Protein AF-A0AAV3Q8J4-F1 (afdb_monomer_lite)

InterPro domains:
  IPR037595 Reversibly glycosylated polypeptide family [PF03214] (9-111)
  IPR037595 Reversibly glycosylated polypeptide family [PF03214] (112-181)
  IPR037595 Reversibly glycosylated polypeptide family [PTHR31682] (9-111)

Secondary structure (DSSP, 8-state):
--B---PPTTPPPPTTS-GGGTT----SEEEE--SSS----HHHHHH-TT---SS------PBPTT------TTEEEE-HHHHGGG--PPPPSTT-SSGGGHHHHHHHHHHHTTTHHHHHHHHHHHHHHHH----TT--SHHHHHHHHHHHIIIIITTT-HHHHHHHHHHHHHHHHHHHHSPPPP--

Radius of gyration: 24.95 Å; chains: 1; bounding box: 54×48×71 Å

Organism: Lithospermum erythrorhizon (NCBI:txid34254)

pLDDT: mean 79.44, std 14.45, range [34.22, 96.56]

Structure (mmCIF, N/CA/C/O backbone):
data_AF-A0AAV3Q8J4-F1
#
_entry.id   AF-A0AAV3Q8J4-F1
#
loop_
_atom_site.group_PDB
_atom_site.id
_atom_site.type_symbol
_atom_site.label_atom_id
_atom_site.label_alt_id
_atom_site.label_comp_id
_atom_site.label_asym_id
_atom_site.label_entity_id
_atom_site.label_seq_id
_atom_site.pdbx_PDB_ins_code
_atom_site.Cartn_x
_atom_site.Cartn_y
_atom_site.Cartn_z
_atom_site.occupancy
_atom_site.B_iso_or_equiv
_atom_site.auth_seq_id
_atom_site.auth_comp_id
_atom_site.auth_asym_id
_atom_site.auth_atom_id
_atom_site.pdbx_PDB_model_num
ATOM 1 N N . MET A 1 1 ? -2.045 -6.172 -1.736 1.00 35.78 1 MET A N 1
ATOM 2 C CA . MET A 1 1 ? -1.846 -6.659 -3.111 1.00 35.78 1 MET A CA 1
ATOM 3 C C . MET A 1 1 ? -0.489 -7.303 -3.124 1.00 35.78 1 MET A C 1
ATOM 5 O O . MET A 1 1 ? 0.465 -6.643 -2.728 1.00 35.78 1 MET A O 1
ATOM 9 N N . ASN A 1 2 ? -0.441 -8.595 -3.407 1.00 34.22 2 ASN A N 1
ATOM 10 C CA . ASN A 1 2 ? 0.826 -9.294 -3.511 1.00 34.22 2 ASN A CA 1
ATOM 11 C C . ASN A 1 2 ? 1.267 -9.135 -4.958 1.00 34.22 2 ASN A C 1
ATOM 13 O O . ASN A 1 2 ? 0.489 -9.400 -5.870 1.00 34.22 2 ASN A O 1
ATOM 17 N N . LEU A 1 3 ? 2.457 -8.585 -5.148 1.00 39.16 3 LEU A N 1
ATOM 18 C CA . LEU A 1 3 ? 3.017 -8.395 -6.469 1.00 39.16 3 LEU A CA 1
ATOM 19 C C . LEU A 1 3 ? 3.691 -9.701 -6.868 1.00 39.16 3 LEU A C 1
ATOM 21 O O . LEU A 1 3 ? 4.728 -10.016 -6.295 1.00 39.16 3 LEU A O 1
ATOM 25 N N . CYS A 1 4 ? 3.101 -10.487 -7.760 1.00 40.22 4 CYS A N 1
ATOM 26 C CA . CYS A 1 4 ? 3.690 -11.744 -8.208 1.00 40.22 4 CYS A CA 1
ATOM 27 C C . CYS A 1 4 ? 4.070 -11.590 -9.678 1.00 40.22 4 CYS A C 1
ATOM 29 O O . CYS A 1 4 ? 3.205 -11.385 -10.507 1.00 40.22 4 CYS A O 1
ATOM 31 N N . MET A 1 5 ? 5.347 -11.664 -10.041 1.00 41.19 5 MET A N 1
ATOM 32 C CA . MET A 1 5 ? 5.636 -12.054 -11.423 1.00 41.19 5 MET A CA 1
ATOM 33 C C . MET A 1 5 ? 5.223 -13.521 -11.556 1.00 41.19 5 MET A C 1
ATOM 35 O O . MET A 1 5 ? 5.500 -14.306 -10.651 1.00 41.19 5 MET A O 1
ATOM 39 N N . LEU A 1 6 ? 4.501 -13.845 -12.627 1.00 38.72 6 LEU A N 1
ATOM 40 C CA . LEU A 1 6 ? 3.917 -15.159 -12.907 1.00 38.72 6 LEU A CA 1
ATOM 41 C C . LEU A 1 6 ? 4.875 -16.304 -12.536 1.00 38.72 6 LEU A C 1
ATOM 43 O O . LEU A 1 6 ? 5.966 -16.414 -13.095 1.00 38.72 6 LEU A O 1
ATOM 47 N N . LEU A 1 7 ? 4.453 -17.160 -11.602 1.00 44.12 7 LEU A N 1
ATOM 48 C CA . LEU A 1 7 ? 5.071 -18.469 -11.423 1.00 44.12 7 LEU A CA 1
ATOM 49 C C . LEU A 1 7 ? 4.728 -19.311 -12.653 1.00 44.12 7 LEU A C 1
ATOM 51 O O . LEU A 1 7 ? 3.572 -19.379 -13.067 1.00 44.12 7 LEU A O 1
ATOM 55 N N . ILE A 1 8 ? 5.749 -19.913 -13.251 1.00 47.25 8 ILE A N 1
ATOM 56 C CA . ILE A 1 8 ? 5.601 -20.857 -14.357 1.00 47.25 8 ILE A CA 1
ATOM 57 C C . ILE A 1 8 ? 4.882 -22.102 -13.813 1.00 47.25 8 ILE A C 1
ATOM 59 O O . ILE A 1 8 ? 5.182 -22.537 -12.696 1.00 47.25 8 ILE A O 1
ATOM 63 N N . ASP A 1 9 ? 3.955 -22.677 -14.585 1.00 43.59 9 ASP A N 1
ATOM 64 C CA . ASP A 1 9 ? 3.319 -23.954 -14.240 1.00 43.59 9 ASP A CA 1
ATOM 65 C C . ASP A 1 9 ? 4.394 -25.005 -13.908 1.00 43.59 9 ASP A C 1
ATOM 67 O O . ASP A 1 9 ? 5.262 -25.307 -14.729 1.00 43.59 9 ASP A O 1
ATOM 71 N N . GLY A 1 10 ? 4.345 -25.544 -12.683 1.00 53.53 10 GLY A N 1
ATOM 72 C CA . GLY A 1 10 ? 5.287 -26.555 -12.187 1.00 53.53 10 GLY A CA 1
ATOM 73 C C . GLY A 1 10 ? 6.435 -26.051 -11.297 1.00 53.53 10 GLY A C 1
ATOM 74 O O . GLY A 1 10 ? 7.309 -26.847 -10.962 1.00 53.53 10 GLY A O 1
ATOM 75 N N . ALA A 1 11 ? 6.464 -24.777 -10.891 1.00 56.97 11 ALA A N 1
ATOM 76 C CA . ALA A 1 11 ? 7.472 -24.273 -9.951 1.00 56.97 11 ALA A CA 1
ATOM 77 C C . ALA A 1 11 ? 7.228 -24.742 -8.495 1.00 56.97 11 ALA A C 1
ATOM 79 O O . ALA A 1 11 ? 6.154 -24.531 -7.930 1.00 56.97 11 ALA A O 1
ATOM 80 N N . ASP A 1 12 ? 8.250 -25.332 -7.863 1.00 55.09 12 ASP A N 1
ATOM 81 C CA . ASP A 1 12 ? 8.215 -25.749 -6.454 1.00 55.09 12 ASP A CA 1
ATOM 82 C C . ASP A 1 12 ? 8.343 -24.561 -5.481 1.00 55.09 12 ASP A C 1
ATOM 84 O O . ASP A 1 12 ? 9.132 -23.633 -5.675 1.00 55.09 12 ASP A O 1
ATOM 88 N N . TYR A 1 13 ? 7.608 -24.607 -4.365 1.00 59.53 13 TYR A N 1
ATOM 89 C CA . TYR A 1 13 ? 7.646 -23.563 -3.335 1.00 59.53 13 TYR A CA 1
ATOM 90 C C . TYR A 1 13 ? 8.788 -23.765 -2.336 1.00 59.53 13 TYR A C 1
ATOM 92 O O . TYR A 1 13 ? 8.861 -24.786 -1.647 1.00 59.53 13 TYR A O 1
ATOM 100 N N . VAL A 1 14 ? 9.623 -22.738 -2.156 1.00 41.75 14 VAL A N 1
ATOM 101 C CA . VAL A 1 14 ? 10.650 -22.727 -1.103 1.00 41.75 14 VAL A CA 1
ATOM 102 C C . VAL A 1 14 ? 10.030 -22.742 0.302 1.00 41.75 14 VAL A C 1
ATOM 104 O O . VAL A 1 14 ? 8.943 -22.204 0.552 1.00 41.75 14 VAL A O 1
ATOM 107 N N . ARG A 1 15 ? 10.737 -23.348 1.266 1.00 35.81 15 ARG A N 1
ATOM 108 C CA . ARG A 1 15 ? 10.333 -23.354 2.682 1.00 35.81 15 ARG A CA 1
ATOM 109 C C . ARG A 1 15 ? 10.200 -21.907 3.183 1.00 35.81 15 ARG A C 1
ATOM 111 O O . ARG A 1 15 ? 11.153 -21.144 3.110 1.00 35.81 15 ARG A O 1
ATOM 118 N N . GLY A 1 16 ? 9.022 -21.552 3.704 1.00 43.06 16 GLY A N 1
ATOM 119 C CA . GLY A 1 16 ? 8.694 -20.195 4.166 1.00 43.06 16 GLY A CA 1
ATOM 120 C C . GLY A 1 16 ? 7.753 -19.411 3.244 1.00 43.06 16 GLY A C 1
ATOM 121 O O . GLY A 1 16 ? 7.192 -18.411 3.684 1.00 43.06 16 GLY A O 1
ATOM 122 N N . TYR A 1 17 ? 7.499 -19.878 2.012 1.00 54.72 17 TYR A N 1
ATOM 123 C CA . TYR A 1 17 ? 6.489 -19.257 1.151 1.00 54.72 17 TYR A CA 1
ATOM 124 C C . TYR A 1 17 ? 5.073 -19.512 1.708 1.00 54.72 17 TYR A C 1
ATOM 126 O O . TYR A 1 17 ? 4.719 -20.689 1.906 1.00 54.72 17 TYR A O 1
ATOM 134 N N . PRO A 1 18 ? 4.262 -18.463 1.969 1.00 61.38 18 PRO A N 1
ATOM 135 C CA . PRO A 1 18 ? 2.957 -18.613 2.607 1.00 61.38 18 PRO A CA 1
ATOM 136 C C . PRO A 1 18 ? 2.037 -19.557 1.827 1.00 61.38 18 PRO A C 1
ATOM 138 O O . PRO A 1 18 ? 1.835 -19.378 0.629 1.00 61.38 18 PRO A O 1
ATOM 141 N N . PHE A 1 19 ? 1.462 -20.554 2.509 1.00 67.69 19 PHE A N 1
ATOM 142 C CA . PHE A 1 19 ? 0.602 -21.569 1.881 1.00 67.69 19 PHE A CA 1
ATOM 143 C C . PHE A 1 19 ? -0.599 -20.967 1.148 1.00 67.69 19 PHE A C 1
ATOM 145 O O . PHE A 1 19 ? -0.933 -21.422 0.062 1.00 67.69 19 PHE A O 1
ATOM 152 N N . SER A 1 20 ? -1.189 -19.904 1.695 1.00 65.75 20 SER A N 1
ATOM 153 C CA . SER A 1 20 ? -2.341 -19.213 1.107 1.00 65.75 20 SER A CA 1
ATOM 154 C C . SER A 1 20 ? -2.052 -18.493 -0.212 1.00 65.75 20 SER A C 1
ATOM 156 O O . SER A 1 20 ? -2.984 -18.013 -0.844 1.00 65.75 20 SER A O 1
ATOM 158 N N . LEU A 1 21 ? -0.784 -18.375 -0.621 1.00 64.12 21 LEU A N 1
ATOM 159 C CA . LEU A 1 21 ? -0.383 -17.680 -1.849 1.00 64.12 21 LEU A CA 1
ATOM 160 C C . LEU A 1 21 ? 0.084 -18.651 -2.948 1.00 64.12 21 LEU A C 1
ATOM 162 O O . LEU A 1 21 ? 0.524 -18.211 -4.005 1.00 64.12 21 LEU A O 1
ATOM 166 N N . ARG A 1 22 ? 0.013 -19.966 -2.696 1.00 70.06 22 ARG A N 1
ATOM 167 C CA . ARG A 1 22 ? 0.545 -21.029 -3.571 1.00 70.06 22 ARG A CA 1
ATOM 168 C C . ARG A 1 22 ? -0.371 -21.440 -4.723 1.00 70.06 22 ARG A C 1
ATOM 170 O O . ARG A 1 22 ? 0.012 -22.257 -5.550 1.00 70.06 22 ARG A O 1
ATOM 177 N N . GLU A 1 23 ? -1.573 -20.894 -4.789 1.00 64.75 23 GLU A N 1
ATOM 178 C CA . GLU A 1 23 ? -2.478 -21.092 -5.929 1.00 64.75 23 GLU A CA 1
ATOM 179 C C . GLU A 1 23 ? -2.329 -19.964 -6.965 1.00 64.75 23 GLU A C 1
ATOM 181 O O . GLU A 1 23 ? -3.125 -19.838 -7.890 1.00 64.75 23 GLU A O 1
ATOM 186 N N . GLY A 1 24 ? -1.291 -19.133 -6.811 1.00 60.62 24 GLY A N 1
ATOM 187 C CA . GLY A 1 24 ? -1.160 -17.871 -7.521 1.00 60.62 24 GLY A CA 1
ATOM 188 C C . GLY A 1 24 ? -1.961 -16.767 -6.834 1.00 60.62 24 GLY A C 1
ATOM 189 O O . GLY A 1 24 ? -2.935 -16.995 -6.118 1.00 60.62 24 GLY A O 1
ATOM 190 N N . VAL A 1 25 ? -1.517 -15.528 -7.016 1.00 65.88 25 VAL A N 1
ATOM 191 C CA . VAL A 1 25 ? -2.211 -14.338 -6.513 1.00 65.88 25 VAL A CA 1
ATOM 192 C C . VAL A 1 25 ? -2.509 -13.410 -7.681 1.00 65.88 25 VAL A C 1
ATOM 194 O O . VAL A 1 25 ? -1.684 -13.317 -8.595 1.00 65.88 25 VAL A O 1
ATOM 197 N N . PRO A 1 26 ? -3.640 -12.680 -7.652 1.00 69.44 26 PRO A N 1
ATOM 198 C CA . PRO A 1 26 ? -3.895 -11.627 -8.621 1.00 69.44 26 PRO A CA 1
ATOM 199 C C . PRO A 1 26 ? -2.709 -10.665 -8.673 1.00 69.44 26 PRO A C 1
ATOM 201 O O . PRO A 1 26 ? -2.359 -10.014 -7.682 1.00 69.44 26 PRO A O 1
ATOM 204 N N . THR A 1 27 ? -2.069 -10.633 -9.836 1.00 74.69 27 THR A N 1
ATOM 205 C CA . THR A 1 27 ? -0.871 -9.845 -10.088 1.00 74.69 27 THR A CA 1
ATOM 206 C C . THR A 1 27 ? -1.287 -8.501 -10.616 1.00 74.69 27 THR A C 1
ATOM 208 O O . THR A 1 27 ? -1.869 -8.401 -11.687 1.00 74.69 27 THR A O 1
ATOM 211 N N . ALA A 1 28 ? -0.963 -7.461 -9.870 1.00 81.56 28 ALA A N 1
ATOM 212 C CA . ALA A 1 28 ? -1.400 -6.131 -10.245 1.00 81.56 28 ALA A CA 1
ATOM 213 C C . ALA A 1 28 ? -0.324 -5.279 -10.904 1.00 81.56 28 ALA A C 1
ATOM 215 O O . ALA A 1 28 ? -0.661 -4.387 -11.669 1.00 81.56 28 ALA A O 1
ATOM 216 N N . VAL A 1 29 ? 0.953 -5.556 -10.651 1.00 81.94 29 VAL A N 1
ATOM 217 C CA . VAL A 1 29 ? 2.029 -5.091 -11.525 1.00 81.94 29 VAL A CA 1
ATOM 218 C C . VAL A 1 29 ? 3.101 -6.170 -11.626 1.00 81.94 29 VAL A C 1
ATOM 220 O O . VAL A 1 29 ? 3.355 -6.905 -10.682 1.00 81.94 29 VAL A O 1
ATOM 223 N N . SER A 1 30 ? 3.684 -6.306 -12.801 1.00 83.75 30 SER A N 1
ATOM 224 C CA . SER A 1 30 ? 4.800 -7.177 -13.125 1.00 83.75 30 SER A CA 1
ATOM 225 C C . SER A 1 30 ? 5.811 -6.295 -13.834 1.00 83.75 30 SER A C 1
ATOM 227 O O . SER A 1 30 ? 5.470 -5.715 -14.863 1.00 83.75 30 SER A O 1
ATOM 229 N N . HIS A 1 31 ? 7.014 -6.148 -13.280 1.00 82.75 31 HIS A N 1
ATOM 230 C CA . HIS A 1 31 ? 8.060 -5.339 -13.898 1.00 82.75 31 HIS A CA 1
ATOM 231 C C . HIS A 1 31 ? 9.389 -6.093 -13.944 1.00 82.75 31 HIS A C 1
ATOM 233 O O . HIS A 1 31 ? 9.818 -6.655 -12.943 1.00 82.75 31 HIS A O 1
ATOM 239 N N . GLY A 1 32 ? 10.051 -6.104 -15.093 1.00 75.81 32 GLY A N 1
ATOM 240 C CA . GLY A 1 32 ? 11.362 -6.721 -15.265 1.00 75.81 32 GLY A CA 1
ATOM 241 C C . GLY A 1 32 ? 12.489 -5.699 -15.345 1.00 75.81 32 GLY A C 1
ATOM 242 O O . GLY A 1 32 ? 12.264 -4.511 -15.570 1.00 75.81 32 GLY A O 1
ATOM 243 N N . LEU A 1 33 ? 13.716 -6.192 -15.197 1.00 75.00 33 LEU A N 1
ATOM 244 C CA . LEU A 1 33 ? 14.918 -5.447 -15.554 1.00 75.00 33 LEU A CA 1
ATOM 245 C C . LEU A 1 33 ? 15.168 -5.541 -17.063 1.00 75.00 33 LEU A C 1
ATOM 247 O O . LEU A 1 33 ? 14.605 -6.382 -17.771 1.00 75.00 33 LEU A O 1
ATOM 251 N N . TRP A 1 34 ? 16.066 -4.696 -17.546 1.00 74.38 34 TRP A N 1
ATOM 252 C CA . TRP A 1 34 ? 16.613 -4.801 -18.888 1.00 74.38 34 TRP A CA 1
ATOM 253 C C . TRP A 1 34 ? 17.295 -6.148 -19.131 1.00 74.38 34 TRP A C 1
ATOM 255 O O . TRP A 1 34 ? 18.078 -6.626 -18.311 1.00 74.38 34 TRP A O 1
ATOM 265 N N . LEU A 1 35 ? 17.073 -6.709 -20.322 1.00 71.62 35 LEU A N 1
ATOM 266 C CA . LEU A 1 35 ? 17.707 -7.959 -20.729 1.00 71.62 35 LEU A CA 1
ATOM 267 C C . LEU A 1 35 ? 19.240 -7.782 -20.796 1.00 71.62 35 LEU A C 1
ATOM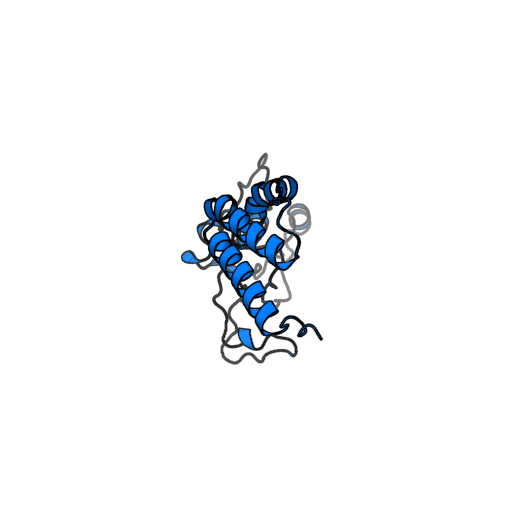 269 O O . LEU A 1 35 ? 19.979 -8.490 -20.128 1.00 71.62 35 LEU A O 1
ATOM 273 N N . ASN A 1 36 ? 19.738 -6.788 -21.537 1.00 78.56 36 ASN A N 1
ATOM 274 C CA . ASN A 1 36 ? 21.163 -6.704 -21.906 1.00 78.56 36 ASN A CA 1
ATOM 275 C C . ASN A 1 36 ? 21.882 -5.433 -21.410 1.00 78.56 36 ASN A C 1
ATOM 277 O O . ASN A 1 36 ? 23.097 -5.308 -21.543 1.00 78.56 36 ASN A O 1
ATOM 281 N N . ILE A 1 37 ? 21.146 -4.469 -20.861 1.00 80.00 37 ILE A N 1
ATOM 282 C CA . ILE A 1 37 ? 21.688 -3.181 -20.417 1.00 80.00 37 ILE A CA 1
ATOM 283 C C . ILE A 1 37 ? 21.635 -3.153 -18.888 1.00 80.00 37 ILE A C 1
ATOM 285 O O . ILE A 1 37 ? 20.588 -3.464 -18.331 1.00 80.00 37 ILE A O 1
ATOM 289 N N . PRO A 1 38 ? 22.729 -2.846 -18.181 1.00 79.81 38 PRO A N 1
ATOM 290 C CA . PRO A 1 38 ? 22.653 -2.655 -16.740 1.00 79.81 38 PRO A CA 1
ATOM 291 C C . PRO A 1 38 ? 21.815 -1.412 -16.411 1.00 79.81 38 PRO A C 1
ATOM 293 O O . PRO A 1 38 ? 21.962 -0.370 -17.047 1.00 79.81 38 PRO A O 1
ATOM 296 N N . ASP A 1 39 ? 20.936 -1.526 -15.417 1.00 78.00 39 ASP A N 1
ATOM 297 C CA . ASP A 1 39 ? 20.065 -0.430 -14.979 1.00 78.00 39 ASP A CA 1
ATOM 298 C C . ASP A 1 39 ? 20.826 0.498 -14.019 1.00 78.00 39 ASP A C 1
ATOM 300 O O . ASP A 1 39 ? 20.712 0.414 -12.796 1.00 78.00 39 ASP A O 1
ATOM 304 N N . TYR A 1 40 ? 21.734 1.290 -14.587 1.00 82.56 40 TYR A N 1
ATOM 305 C CA . TYR A 1 40 ? 22.617 2.192 -13.854 1.00 82.56 40 TYR A CA 1
ATOM 306 C C . TYR A 1 40 ? 22.033 3.596 -13.711 1.00 82.56 40 TYR A C 1
ATOM 308 O O . TYR A 1 40 ? 21.314 4.088 -14.581 1.00 82.56 40 TYR A O 1
ATOM 316 N N . ASP A 1 41 ? 22.438 4.292 -12.644 1.00 79.06 41 ASP A N 1
ATOM 317 C CA . ASP A 1 41 ? 22.256 5.737 -12.566 1.00 79.06 41 ASP A CA 1
ATOM 318 C C . ASP A 1 41 ? 22.961 6.432 -13.745 1.00 79.06 41 ASP A C 1
ATOM 320 O O . ASP A 1 41 ? 23.941 5.929 -14.307 1.00 79.06 41 ASP A O 1
ATOM 324 N N . ALA A 1 42 ? 22.455 7.603 -14.139 1.00 78.44 42 ALA A N 1
ATOM 325 C CA . ALA A 1 42 ? 22.947 8.305 -15.321 1.00 78.44 42 ALA A CA 1
ATOM 326 C C . ALA A 1 42 ? 24.474 8.568 -15.296 1.00 78.44 42 ALA A C 1
ATOM 328 O O . ALA A 1 42 ? 25.117 8.303 -16.316 1.00 78.44 42 ALA A O 1
ATOM 329 N N . PRO A 1 43 ? 25.091 9.025 -14.184 1.00 84.31 43 PRO A N 1
ATOM 330 C CA . PRO A 1 43 ? 26.550 9.117 -14.072 1.00 84.31 43 PRO A CA 1
ATOM 331 C C . PRO A 1 43 ? 27.285 7.794 -14.322 1.00 84.31 43 PRO A C 1
ATOM 333 O O . PRO A 1 43 ? 28.242 7.762 -15.099 1.00 84.31 43 PRO A O 1
ATOM 336 N N . THR A 1 44 ? 26.836 6.696 -13.716 1.00 84.31 44 THR A N 1
ATOM 337 C CA . THR A 1 44 ? 27.458 5.379 -13.908 1.00 84.31 44 THR A CA 1
ATOM 338 C C . THR A 1 44 ? 27.313 4.895 -15.355 1.00 84.31 44 THR A C 1
ATOM 340 O O . THR A 1 44 ? 28.279 4.405 -15.947 1.00 84.31 44 THR A O 1
ATOM 343 N N . GLN A 1 45 ? 26.150 5.107 -15.975 1.00 84.44 45 GLN A N 1
ATOM 344 C CA . GLN A 1 45 ? 25.929 4.773 -17.383 1.00 84.44 45 GLN A CA 1
ATOM 345 C C . GLN A 1 45 ? 26.824 5.597 -18.328 1.00 84.44 45 GLN A C 1
ATOM 347 O O . GLN A 1 45 ? 27.287 5.077 -19.345 1.00 84.44 45 GLN A O 1
ATOM 352 N N . LEU A 1 46 ? 27.111 6.861 -17.987 1.00 87.44 46 LEU A N 1
ATOM 353 C CA . LEU A 1 46 ? 28.009 7.733 -18.755 1.00 87.44 46 LEU A CA 1
ATOM 354 C C . LEU A 1 46 ? 29.460 7.248 -18.738 1.00 87.44 46 LEU A C 1
ATOM 356 O O . LEU A 1 46 ? 30.137 7.328 -19.762 1.00 87.44 46 LEU A O 1
ATOM 360 N N . VAL A 1 47 ? 29.945 6.737 -17.603 1.00 94.88 47 VAL A N 1
ATOM 361 C CA . VAL A 1 47 ? 31.328 6.238 -17.496 1.00 94.88 47 VAL A CA 1
ATOM 362 C C . VAL A 1 47 ? 31.482 4.797 -17.989 1.00 94.88 47 VAL A C 1
ATOM 364 O O . VAL A 1 47 ? 32.604 4.361 -18.245 1.00 94.88 47 VAL A O 1
ATOM 367 N N . LYS A 1 48 ? 30.375 4.063 -18.182 1.00 92.94 48 LYS A N 1
ATOM 368 C CA . LYS A 1 48 ? 30.371 2.667 -18.654 1.00 92.94 48 LYS A CA 1
ATOM 369 C C . LYS A 1 48 ? 29.402 2.388 -19.821 1.00 92.94 48 LYS A C 1
ATOM 371 O O . LYS A 1 48 ? 28.621 1.437 -19.772 1.00 92.94 48 LYS A O 1
ATOM 376 N N . PRO A 1 49 ? 29.471 3.138 -20.933 1.00 89.31 49 PRO A N 1
ATOM 377 C CA . PRO A 1 49 ? 28.450 3.090 -21.988 1.00 89.31 49 PRO A CA 1
ATOM 378 C C . PRO A 1 49 ? 28.386 1.750 -22.746 1.00 89.31 49 PRO A C 1
ATOM 380 O O . PRO A 1 49 ? 27.357 1.387 -23.329 1.00 89.31 49 PRO A O 1
ATOM 383 N N . LEU A 1 50 ? 29.492 1.002 -22.751 1.00 92.88 50 LEU A N 1
ATOM 384 C CA . LEU A 1 50 ? 29.627 -0.274 -23.455 1.00 92.88 50 LEU A CA 1
ATOM 385 C C . LEU A 1 50 ? 29.410 -1.494 -22.551 1.00 92.88 50 LEU A C 1
ATOM 387 O O . LEU A 1 50 ? 29.401 -2.611 -23.062 1.00 92.88 50 LEU A O 1
ATOM 391 N N . GLU A 1 51 ? 29.228 -1.311 -21.238 1.00 90.75 51 GLU A N 1
ATOM 392 C CA . GLU A 1 51 ? 28.991 -2.437 -20.331 1.00 90.75 51 GLU A CA 1
ATOM 393 C C . GLU A 1 51 ? 27.629 -3.080 -20.629 1.00 90.75 51 GLU A C 1
ATOM 395 O O . GLU A 1 51 ? 26.645 -2.403 -20.950 1.00 90.75 51 GLU A O 1
ATOM 400 N N . ARG A 1 52 ? 27.593 -4.411 -20.598 1.00 88.06 52 ARG A N 1
ATOM 401 C CA . ARG A 1 52 ? 26.414 -5.232 -20.882 1.00 88.06 52 ARG A CA 1
ATOM 402 C C . ARG A 1 52 ? 26.308 -6.332 -19.842 1.00 88.06 52 ARG A C 1
ATOM 404 O O . ARG A 1 52 ? 27.326 -6.816 -19.346 1.00 88.06 52 ARG A O 1
ATOM 411 N N . ASN A 1 53 ? 25.081 -6.746 -19.545 1.00 81.81 53 ASN A N 1
ATOM 412 C CA . ASN A 1 53 ? 24.846 -7.844 -18.615 1.00 81.81 53 ASN A CA 1
ATOM 413 C C . ASN A 1 53 ? 25.361 -9.151 -19.235 1.00 81.81 53 ASN A C 1
ATOM 415 O O . ASN A 1 53 ? 24.848 -9.619 -20.246 1.00 81.81 53 ASN A O 1
ATOM 419 N N . THR A 1 54 ? 26.378 -9.755 -18.623 1.00 80.81 54 THR A N 1
ATOM 420 C CA . THR A 1 54 ? 26.934 -11.053 -19.054 1.00 80.81 54 THR A CA 1
ATOM 421 C C . THR A 1 54 ? 26.268 -12.239 -18.363 1.00 80.81 54 THR A C 1
ATOM 423 O O . THR A 1 54 ? 26.452 -13.386 -18.771 1.00 80.81 54 THR A O 1
ATOM 426 N N . ARG A 1 55 ? 25.475 -11.970 -17.321 1.00 75.69 55 ARG A N 1
ATOM 427 C CA . ARG A 1 55 ? 24.722 -12.960 -16.559 1.00 75.69 55 ARG A CA 1
ATOM 428 C C . ARG A 1 55 ? 23.279 -12.501 -16.425 1.00 75.69 55 ARG A C 1
ATOM 430 O O . ARG A 1 55 ? 23.010 -11.478 -15.803 1.00 75.69 55 ARG A O 1
ATOM 437 N N . TYR A 1 56 ? 22.366 -13.292 -16.971 1.00 70.69 56 TYR A N 1
ATOM 438 C CA . TYR A 1 56 ? 20.938 -13.105 -16.761 1.00 70.69 56 TYR A CA 1
ATOM 439 C C . TYR A 1 56 ? 20.549 -13.696 -15.409 1.00 70.69 56 TYR A C 1
ATOM 441 O O . TYR A 1 56 ? 21.008 -14.778 -15.030 1.00 70.69 56 TYR A O 1
ATOM 449 N N . VAL A 1 57 ? 19.733 -12.958 -14.666 1.00 65.88 57 VAL A N 1
ATOM 450 C CA . VAL A 1 57 ? 19.150 -13.443 -13.420 1.00 65.88 57 VAL A CA 1
ATOM 451 C C . VAL A 1 57 ? 17.834 -14.120 -13.775 1.00 65.88 57 VAL A C 1
ATOM 453 O O . VAL A 1 57 ? 16.881 -13.453 -14.164 1.00 65.88 57 VAL A O 1
ATOM 456 N N . ASP A 1 58 ? 17.796 -15.442 -13.643 1.00 66.69 58 ASP A N 1
ATOM 457 C CA . ASP A 1 58 ? 16.555 -16.212 -13.694 1.00 66.69 58 ASP A CA 1
ATOM 458 C C . ASP A 1 58 ? 15.934 -16.225 -12.294 1.00 66.69 58 ASP A C 1
ATOM 460 O O . ASP A 1 58 ? 16.138 -17.143 -11.498 1.00 66.69 58 ASP A O 1
ATOM 464 N N . ALA A 1 59 ? 15.294 -15.112 -11.932 1.00 64.50 59 ALA A N 1
ATOM 465 C CA . ALA A 1 59 ? 14.612 -14.976 -10.656 1.00 64.50 59 ALA A CA 1
ATOM 466 C C . ALA A 1 59 ? 13.256 -14.308 -10.844 1.00 64.50 59 ALA A C 1
ATOM 468 O O . ALA A 1 59 ? 13.149 -13.172 -11.303 1.00 64.50 59 ALA A O 1
ATOM 469 N N . VAL A 1 60 ? 12.226 -15.010 -10.389 1.00 66.44 60 VAL A N 1
ATOM 470 C CA . VAL A 1 60 ? 10.889 -14.468 -10.187 1.00 66.44 60 VAL A CA 1
ATOM 471 C C . VAL A 1 60 ? 10.723 -14.219 -8.695 1.00 66.44 60 VAL A C 1
ATOM 473 O O . VAL A 1 60 ? 10.730 -15.149 -7.890 1.00 66.44 60 VAL A O 1
ATOM 476 N N . MET A 1 61 ? 10.605 -12.949 -8.310 1.00 70.00 61 MET A N 1
ATOM 477 C CA . MET A 1 61 ? 10.450 -12.554 -6.911 1.00 70.00 61 MET A CA 1
ATOM 478 C C . MET A 1 61 ? 9.107 -11.869 -6.690 1.00 70.00 61 MET A C 1
ATOM 480 O O . MET A 1 61 ? 8.674 -11.027 -7.472 1.00 70.00 61 MET A O 1
ATOM 484 N N . THR A 1 62 ? 8.450 -12.235 -5.591 1.00 74.88 62 THR A N 1
ATOM 485 C CA . THR A 1 62 ? 7.249 -11.544 -5.118 1.00 74.88 62 THR A CA 1
ATOM 486 C C . THR A 1 62 ? 7.670 -10.367 -4.249 1.00 74.88 62 THR A C 1
ATOM 488 O O . THR A 1 62 ? 8.457 -10.549 -3.318 1.00 74.88 62 THR A O 1
ATOM 491 N N . ILE A 1 63 ? 7.128 -9.177 -4.507 1.00 77.00 63 ILE A N 1
ATOM 492 C CA . ILE A 1 63 ? 7.397 -8.015 -3.653 1.00 77.00 63 ILE A CA 1
ATOM 493 C C . ILE A 1 63 ? 6.617 -8.183 -2.344 1.00 77.00 63 ILE A C 1
ATOM 495 O O . ILE A 1 63 ? 5.386 -8.323 -2.390 1.00 77.00 63 ILE A O 1
ATOM 499 N N . PRO A 1 64 ? 7.287 -8.181 -1.175 1.00 73.75 64 PRO A N 1
ATOM 500 C CA . PRO A 1 64 ? 6.613 -8.390 0.095 1.00 73.75 64 PRO A CA 1
ATOM 501 C C . PRO A 1 64 ? 5.541 -7.335 0.383 1.00 73.75 64 PRO A C 1
ATOM 503 O O . PRO A 1 64 ? 5.620 -6.165 -0.009 1.00 73.75 64 PRO A O 1
ATOM 506 N N . LYS A 1 65 ? 4.511 -7.745 1.127 1.00 72.56 65 LYS A N 1
ATOM 507 C CA . LYS A 1 65 ? 3.490 -6.813 1.604 1.00 72.56 65 LYS A CA 1
ATOM 508 C C . LYS A 1 65 ? 4.124 -5.845 2.612 1.00 72.56 65 LYS A C 1
ATOM 510 O O . LYS A 1 65 ? 4.598 -6.260 3.656 1.00 72.56 65 LYS A O 1
ATOM 515 N N . GLY A 1 66 ? 4.035 -4.558 2.315 1.00 73.00 66 GLY A N 1
ATOM 516 C CA . GLY A 1 66 ? 4.457 -3.430 3.155 1.00 73.00 66 GLY A CA 1
ATOM 517 C C . GLY A 1 66 ? 5.693 -2.724 2.608 1.00 73.00 66 GLY A C 1
ATOM 518 O O . GLY A 1 66 ? 6.152 -1.756 3.196 1.00 73.00 66 GLY A O 1
ATOM 519 N N . THR A 1 67 ? 6.247 -3.217 1.499 1.00 76.19 67 THR A N 1
ATOM 520 C CA . THR A 1 67 ? 7.569 -2.813 1.027 1.00 76.19 67 THR A CA 1
ATOM 521 C C . THR A 1 67 ? 7.456 -1.902 -0.188 1.00 76.19 67 THR A C 1
ATOM 523 O O . THR A 1 67 ? 6.824 -2.260 -1.184 1.00 76.19 67 THR A O 1
ATOM 526 N N . LEU A 1 68 ? 8.069 -0.719 -0.096 1.00 81.12 68 LEU A N 1
ATOM 527 C CA . LEU A 1 68 ? 8.357 0.118 -1.259 1.00 81.12 68 LEU A CA 1
ATOM 528 C C . LEU A 1 68 ? 9.370 -0.599 -2.145 1.00 81.12 68 LEU A C 1
ATOM 530 O O . LEU A 1 68 ? 10.276 -1.267 -1.650 1.00 81.12 68 LEU A O 1
ATOM 534 N N . PHE A 1 69 ? 9.228 -0.443 -3.452 1.00 80.81 69 PHE A N 1
ATOM 535 C CA . PHE A 1 69 ? 10.118 -1.065 -4.415 1.00 80.81 69 PHE A CA 1
ATOM 536 C C . PHE A 1 69 ? 10.439 -0.083 -5.540 1.00 80.81 69 PHE A C 1
ATOM 538 O O . PHE A 1 69 ? 9.563 0.696 -5.925 1.00 80.81 69 PHE A O 1
ATOM 545 N N . PRO A 1 70 ? 11.676 -0.093 -6.059 1.00 79.69 70 PRO A N 1
ATOM 546 C CA . PRO A 1 70 ? 11.976 0.575 -7.312 1.00 79.69 70 PRO A CA 1
ATOM 547 C C . PRO A 1 70 ? 11.309 -0.207 -8.447 1.00 79.69 70 PRO A C 1
ATOM 549 O O . PRO A 1 70 ? 11.454 -1.428 -8.532 1.00 79.69 70 PRO A O 1
ATOM 552 N N . MET A 1 71 ? 10.567 0.485 -9.304 1.00 83.19 71 MET A N 1
ATOM 553 C CA . MET A 1 71 ? 10.008 -0.099 -10.517 1.00 83.19 71 MET A CA 1
ATOM 554 C C . MET A 1 71 ? 10.792 0.408 -11.723 1.00 83.19 71 MET A C 1
ATOM 556 O O . MET A 1 71 ? 11.114 1.587 -11.782 1.00 83.19 71 MET A O 1
ATOM 560 N N . CYS A 1 72 ? 11.041 -0.483 -12.680 1.00 81.94 72 CYS A N 1
ATOM 561 C CA . CYS A 1 72 ? 11.516 -0.132 -14.012 1.00 81.94 72 CYS A CA 1
ATOM 562 C C . CYS A 1 72 ? 10.327 -0.088 -14.984 1.00 81.94 72 CYS A C 1
ATOM 564 O O . CYS A 1 72 ? 9.565 -1.057 -15.075 1.00 81.94 72 CYS A O 1
ATOM 566 N N . GLY A 1 73 ? 10.174 1.006 -15.732 1.00 77.19 73 GLY A N 1
ATOM 567 C CA . GLY A 1 73 ? 9.031 1.209 -16.637 1.00 77.19 73 GLY A CA 1
ATOM 568 C C . GLY A 1 73 ? 9.064 0.415 -17.953 1.00 77.19 73 GLY A C 1
ATOM 569 O O . GLY A 1 73 ? 8.101 0.457 -18.715 1.00 77.19 73 GLY A O 1
ATOM 570 N N . MET A 1 74 ? 10.155 -0.292 -18.263 1.00 76.31 74 MET A N 1
ATOM 571 C CA . MET A 1 74 ? 10.415 -0.777 -19.632 1.00 76.31 74 MET A CA 1
ATOM 572 C C . MET A 1 74 ? 10.009 -2.215 -19.920 1.00 76.31 74 MET A C 1
ATOM 574 O O . MET A 1 74 ? 9.805 -2.570 -21.078 1.00 76.31 74 MET A O 1
ATOM 578 N N . ASN A 1 75 ? 9.860 -3.039 -18.889 1.00 75.50 75 ASN A N 1
ATOM 579 C CA . ASN A 1 75 ? 9.296 -4.377 -19.017 1.00 75.50 75 ASN A CA 1
ATOM 580 C C . ASN A 1 75 ? 8.125 -4.496 -18.050 1.00 75.50 75 ASN A C 1
ATOM 582 O O . ASN A 1 75 ? 8.228 -5.188 -17.046 1.00 75.50 75 ASN A O 1
ATOM 586 N N . LEU A 1 76 ? 7.066 -3.734 -18.314 1.00 81.88 76 LEU A N 1
ATOM 587 C CA . LEU A 1 76 ? 5.971 -3.489 -17.388 1.00 81.88 76 LEU A CA 1
ATOM 588 C C . LEU A 1 76 ? 4.652 -4.051 -17.926 1.00 81.88 76 LEU A C 1
ATOM 590 O O . LEU A 1 76 ? 4.232 -3.733 -19.035 1.00 81.88 76 LEU A O 1
ATOM 594 N N . ALA A 1 77 ? 3.959 -4.820 -17.096 1.00 84.31 77 ALA A N 1
ATOM 595 C CA . ALA A 1 77 ? 2.561 -5.183 -17.276 1.00 84.31 77 ALA A CA 1
ATOM 596 C C . ALA A 1 77 ? 1.805 -4.886 -15.981 1.00 84.31 77 ALA A C 1
ATOM 598 O O . ALA A 1 77 ? 2.338 -5.084 -14.889 1.00 84.31 77 ALA A O 1
ATOM 599 N N . PHE A 1 78 ? 0.566 -4.412 -16.078 1.00 85.25 78 PHE A N 1
ATOM 600 C CA . PHE A 1 78 ? -0.232 -4.114 -14.897 1.00 85.25 78 PHE A CA 1
ATOM 601 C C . PHE A 1 78 ? -1.718 -4.355 -15.101 1.00 85.25 78 PHE A C 1
ATOM 603 O O . PHE A 1 78 ? -2.232 -4.323 -16.218 1.00 85.25 78 PHE A O 1
ATOM 610 N N . ASP A 1 79 ? -2.398 -4.560 -13.981 1.00 84.94 79 ASP A N 1
ATOM 611 C CA . ASP A 1 79 ? -3.845 -4.646 -13.916 1.00 84.94 79 ASP A CA 1
ATOM 612 C C . ASP A 1 79 ? -4.424 -3.232 -13.778 1.00 84.94 79 ASP A C 1
ATOM 614 O O . ASP A 1 79 ? -4.269 -2.551 -12.755 1.00 84.94 79 ASP A O 1
ATOM 618 N N . ARG A 1 80 ? -5.075 -2.779 -14.850 1.00 86.31 80 ARG A N 1
ATOM 619 C CA . ARG A 1 80 ? -5.678 -1.450 -14.932 1.00 86.31 80 ARG A CA 1
ATOM 620 C C . ARG A 1 80 ? -6.773 -1.242 -13.887 1.00 86.31 80 ARG A C 1
ATOM 622 O O . ARG A 1 80 ? -6.880 -0.133 -13.366 1.00 86.31 80 ARG A O 1
ATOM 629 N N . ASP A 1 81 ? -7.566 -2.261 -13.587 1.00 83.69 81 ASP A N 1
ATOM 630 C CA . 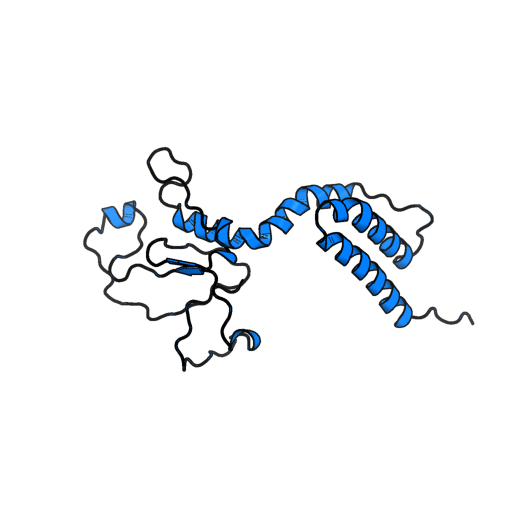ASP A 1 81 ? -8.695 -2.130 -12.666 1.00 83.69 81 ASP A CA 1
ATOM 631 C C . ASP A 1 81 ? -8.204 -2.087 -11.215 1.00 83.69 81 ASP A C 1
ATOM 633 O O . ASP A 1 81 ? -8.777 -1.392 -10.377 1.00 83.69 81 ASP A O 1
ATOM 637 N N . LEU A 1 82 ? -7.094 -2.771 -10.916 1.00 80.12 82 LEU A N 1
ATOM 638 C CA . LEU A 1 82 ? -6.505 -2.775 -9.578 1.00 80.12 82 LEU A CA 1
ATOM 639 C C . LEU A 1 82 ? -5.651 -1.544 -9.268 1.00 80.12 82 LEU A C 1
ATOM 641 O O . LEU A 1 82 ? -5.633 -1.125 -8.106 1.00 80.12 82 LEU A O 1
ATOM 645 N N . ILE A 1 83 ? -4.890 -1.024 -10.240 1.00 83.56 83 ILE A N 1
ATOM 646 C CA . ILE A 1 83 ? -3.898 0.041 -9.996 1.00 83.56 83 ILE A CA 1
ATOM 647 C C . ILE A 1 83 ? -3.756 1.081 -11.111 1.00 83.56 83 ILE A C 1
ATOM 649 O O . ILE A 1 83 ? -2.852 1.911 -11.045 1.00 83.56 83 ILE A O 1
ATOM 653 N N . GLY A 1 84 ? -4.622 1.081 -12.123 1.00 84.75 84 GLY A N 1
ATOM 654 C CA . GLY A 1 84 ? -4.561 2.045 -13.226 1.00 84.75 84 GLY A CA 1
ATOM 655 C C . GLY A 1 84 ? -4.459 3.510 -12.777 1.00 84.75 84 GLY A C 1
ATOM 656 O O . GLY A 1 84 ? -3.591 4.210 -13.291 1.00 84.75 84 GLY A O 1
ATOM 657 N N . PRO A 1 85 ? -5.243 3.974 -11.781 1.00 82.38 85 PRO A N 1
ATOM 658 C CA . PRO A 1 85 ? -5.121 5.338 -11.257 1.00 82.38 85 PRO A CA 1
ATOM 659 C C . PRO A 1 85 ? -3.769 5.651 -10.598 1.00 82.38 85 PRO A C 1
ATOM 661 O O . PRO A 1 85 ? -3.385 6.813 -10.518 1.00 82.38 85 PRO A O 1
ATOM 664 N N . ALA A 1 86 ? -3.057 4.632 -10.111 1.00 84.50 86 ALA A N 1
ATOM 665 C CA . ALA A 1 86 ? -1.753 4.767 -9.466 1.00 84.50 86 ALA A CA 1
ATOM 666 C C . ALA A 1 86 ? -0.576 4.613 -10.440 1.00 84.50 86 ALA A C 1
ATOM 668 O O . ALA A 1 86 ? 0.560 4.912 -10.075 1.00 84.50 86 ALA A O 1
ATOM 669 N N . MET A 1 87 ? -0.838 4.137 -11.661 1.00 86.06 87 MET A N 1
ATOM 670 C CA . MET A 1 87 ? 0.158 3.971 -12.714 1.00 86.06 87 MET A CA 1
ATOM 671 C C . MET A 1 87 ? 0.433 5.317 -13.401 1.00 86.06 87 MET A C 1
ATOM 673 O O . MET A 1 87 ? 0.046 5.545 -14.546 1.00 86.06 87 MET A O 1
ATOM 677 N N . TYR A 1 88 ? 1.064 6.231 -12.662 1.00 83.62 88 TYR A N 1
ATOM 678 C CA . TYR A 1 88 ? 1.371 7.590 -13.100 1.00 83.62 88 TYR A CA 1
ATOM 679 C C . TYR A 1 88 ? 2.864 7.903 -12.962 1.00 83.62 88 TYR A C 1
ATOM 681 O O . TYR A 1 88 ? 3.385 7.998 -11.850 1.00 83.62 88 TYR A O 1
ATOM 689 N N . PHE A 1 89 ? 3.517 8.122 -14.105 1.00 84.06 89 PHE A N 1
ATOM 690 C CA . PHE A 1 89 ? 4.926 8.493 -14.182 1.00 84.06 89 PHE A CA 1
ATOM 691 C C . PHE A 1 89 ? 5.103 9.989 -13.937 1.00 84.06 89 PHE A C 1
ATOM 693 O O . PHE A 1 89 ? 4.376 10.824 -14.482 1.00 84.06 89 PHE A O 1
ATOM 700 N N . GLY A 1 90 ? 6.077 10.326 -13.091 1.00 79.12 90 GLY A N 1
ATOM 701 C CA . GLY A 1 90 ? 6.484 11.709 -12.874 1.00 79.12 90 GLY A CA 1
ATOM 702 C C . GLY A 1 90 ? 7.014 12.356 -14.157 1.00 79.12 90 GLY A C 1
ATOM 703 O O . GLY A 1 90 ? 7.459 11.680 -15.082 1.00 79.12 90 GLY A O 1
ATOM 704 N N . LEU A 1 91 ? 6.984 13.688 -14.221 1.00 79.38 91 LEU A N 1
ATOM 705 C CA . LEU A 1 91 ? 7.563 14.401 -15.357 1.00 79.38 91 LEU A CA 1
ATOM 706 C C . LEU A 1 91 ? 9.085 14.211 -15.379 1.00 79.38 91 LEU A C 1
ATOM 708 O O . LEU A 1 91 ? 9.779 14.533 -14.411 1.00 79.38 91 LEU A O 1
ATOM 712 N N . MET A 1 92 ? 9.584 13.719 -16.512 1.00 81.38 92 MET A N 1
ATOM 713 C CA . MET A 1 92 ? 11.009 13.605 -16.799 1.00 81.38 92 MET A CA 1
ATOM 714 C C . MET A 1 92 ? 11.567 14.888 -17.414 1.00 81.38 92 MET A C 1
ATOM 716 O O . MET A 1 92 ? 10.870 15.617 -18.120 1.00 81.38 92 MET A O 1
ATOM 720 N N . GLY A 1 93 ? 12.865 15.112 -17.219 1.00 79.75 93 GLY A N 1
ATOM 721 C CA . GLY A 1 93 ? 13.616 16.169 -17.893 1.00 79.75 93 GLY A CA 1
ATOM 722 C C . GLY A 1 93 ? 14.284 17.149 -16.939 1.00 79.75 93 GLY A C 1
ATOM 723 O O . GLY A 1 93 ? 14.104 17.095 -15.723 1.00 79.75 93 GLY A O 1
ATOM 724 N N . ASP A 1 94 ? 15.092 18.031 -17.521 1.00 80.00 94 ASP A N 1
ATOM 725 C CA . ASP A 1 94 ? 15.800 19.062 -16.770 1.00 80.00 94 ASP A CA 1
ATOM 726 C C . ASP A 1 94 ? 14.807 20.046 -16.130 1.00 80.00 94 ASP A C 1
ATOM 728 O O . ASP A 1 94 ? 13.795 20.415 -16.730 1.00 80.00 94 ASP A O 1
ATOM 732 N N . GLY A 1 95 ? 15.066 20.423 -14.880 1.00 81.12 95 GLY A N 1
ATOM 733 C CA . GLY A 1 95 ? 14.172 21.267 -14.082 1.00 81.12 95 GLY A CA 1
ATOM 734 C C . GLY A 1 95 ? 12.893 20.594 -13.557 1.00 81.12 95 GLY A C 1
ATOM 735 O O . GLY A 1 95 ? 12.107 21.267 -12.891 1.00 81.12 95 GLY A O 1
ATOM 736 N N . GLN A 1 96 ? 12.665 19.298 -13.808 1.00 81.88 96 GLN A N 1
ATOM 737 C CA . GLN A 1 96 ? 11.531 18.564 -13.232 1.00 81.88 96 GLN A CA 1
ATOM 738 C C . GLN A 1 96 ? 11.885 17.953 -11.866 1.00 81.88 96 GLN A C 1
ATOM 740 O O . GLN A 1 96 ? 12.980 17.412 -11.707 1.00 81.88 96 GLN A O 1
ATOM 745 N N . PRO A 1 97 ? 10.966 17.974 -10.880 1.00 78.06 97 PRO A N 1
ATOM 746 C CA . PRO A 1 97 ? 11.262 17.548 -9.509 1.00 78.06 97 PRO A CA 1
ATOM 747 C C . PRO A 1 97 ? 11.544 16.045 -9.374 1.00 78.06 97 PRO A C 1
ATOM 749 O O . PRO A 1 97 ? 12.261 15.644 -8.463 1.00 78.06 97 PRO A O 1
ATOM 752 N N . ILE A 1 98 ? 10.986 15.219 -10.267 1.00 78.00 98 ILE A N 1
ATOM 753 C CA . ILE A 1 98 ? 11.155 13.757 -10.252 1.00 78.00 98 ILE A CA 1
ATOM 754 C C . ILE A 1 98 ? 12.274 13.309 -11.206 1.00 78.00 98 ILE A C 1
ATOM 756 O O . ILE A 1 98 ? 13.014 12.374 -10.899 1.00 78.00 98 ILE A O 1
ATOM 760 N N . GLY A 1 99 ? 12.466 14.004 -12.331 1.00 82.38 99 GLY A N 1
ATOM 761 C CA . GLY A 1 99 ? 13.617 13.793 -13.209 1.00 82.38 99 GLY A CA 1
ATOM 762 C C . GLY A 1 99 ? 13.696 12.359 -13.741 1.00 82.38 99 GLY A C 1
ATOM 763 O O . GLY A 1 99 ? 12.764 11.895 -14.379 1.00 82.38 99 GLY A O 1
ATOM 764 N N . ARG A 1 100 ? 14.820 11.670 -13.505 1.00 77.81 100 ARG A N 1
ATOM 765 C CA . ARG A 1 100 ? 15.090 10.287 -13.961 1.00 77.81 100 ARG A CA 1
ATOM 766 C C . ARG A 1 100 ? 14.544 9.193 -13.029 1.00 77.81 100 ARG A C 1
ATOM 768 O O . ARG A 1 100 ? 14.880 8.034 -13.223 1.00 77.81 100 ARG A O 1
ATOM 775 N N . TYR A 1 101 ? 13.782 9.566 -12.003 1.00 81.81 101 TYR A N 1
ATOM 776 C CA . TYR A 1 101 ? 13.255 8.650 -10.985 1.00 81.81 101 TYR A CA 1
ATOM 777 C C . TYR A 1 101 ? 11.739 8.439 -11.119 1.00 81.81 101 TYR A C 1
ATOM 779 O O . TYR A 1 101 ? 11.066 8.103 -10.145 1.00 81.81 101 TYR A O 1
ATOM 787 N N . ASP A 1 102 ? 11.172 8.710 -12.293 1.00 85.00 102 ASP A N 1
ATOM 788 C CA . ASP A 1 102 ? 9.733 8.697 -12.550 1.00 85.00 102 ASP A CA 1
ATOM 789 C C . ASP A 1 102 ? 9.117 7.304 -12.425 1.00 85.00 102 ASP A C 1
ATOM 791 O O . ASP A 1 102 ? 8.037 7.156 -11.849 1.00 85.00 102 ASP A O 1
ATOM 795 N N . ASP A 1 103 ? 9.812 6.277 -12.894 1.00 82.38 103 ASP A N 1
ATOM 796 C CA . ASP A 1 103 ? 9.382 4.887 -12.783 1.00 82.38 103 ASP A CA 1
ATOM 797 C C . ASP A 1 103 ? 9.519 4.349 -11.350 1.00 82.38 103 ASP A C 1
ATOM 799 O O . ASP A 1 103 ? 8.582 3.748 -10.818 1.00 82.38 103 ASP A O 1
ATOM 803 N N . MET A 1 104 ? 10.608 4.684 -10.655 1.00 86.25 104 MET A N 1
ATOM 804 C CA . MET A 1 104 ? 10.773 4.415 -9.224 1.00 86.25 104 MET A CA 1
ATOM 805 C C . MET A 1 104 ? 9.650 5.056 -8.397 1.00 86.25 104 MET A C 1
ATOM 807 O O . MET A 1 104 ? 9.042 4.390 -7.555 1.00 86.25 104 MET A O 1
ATOM 811 N N . TRP A 1 105 ? 9.339 6.324 -8.676 1.00 83.88 105 TRP A N 1
ATOM 812 C CA . TRP A 1 105 ? 8.227 7.052 -8.067 1.00 83.88 105 TRP A CA 1
ATOM 813 C C . TRP A 1 105 ? 6.882 6.370 -8.340 1.00 83.88 105 TRP A C 1
ATOM 815 O O . TRP A 1 105 ? 6.088 6.174 -7.419 1.00 83.88 105 TRP A O 1
ATOM 825 N N . THR A 1 106 ? 6.650 5.917 -9.573 1.00 86.50 106 THR A N 1
ATOM 826 C CA . THR A 1 106 ? 5.437 5.174 -9.945 1.00 86.50 106 THR A CA 1
ATOM 827 C C . THR A 1 106 ? 5.290 3.885 -9.129 1.00 86.50 106 THR A C 1
ATOM 829 O O . THR A 1 106 ? 4.201 3.572 -8.642 1.00 86.50 106 THR A O 1
ATOM 832 N N . GLY A 1 107 ? 6.389 3.153 -8.903 1.00 85.38 107 GLY A N 1
ATOM 833 C CA . GLY A 1 107 ? 6.407 1.974 -8.028 1.00 85.38 107 GLY A CA 1
ATOM 834 C C . GLY A 1 107 ? 5.943 2.287 -6.602 1.00 85.38 107 GLY A C 1
ATOM 835 O O . GLY A 1 107 ? 5.171 1.531 -6.001 1.00 85.38 107 GLY A O 1
ATOM 836 N N . TRP A 1 108 ? 6.339 3.446 -6.077 1.00 85.06 108 TRP A N 1
ATOM 837 C CA . TRP A 1 108 ? 5.912 3.909 -4.757 1.00 85.06 108 TRP A CA 1
ATOM 838 C C . TRP A 1 108 ? 4.442 4.326 -4.749 1.00 85.06 108 TRP A C 1
ATOM 840 O O . TRP A 1 108 ? 3.714 3.936 -3.836 1.00 85.06 108 TRP A O 1
ATOM 850 N N . CYS A 1 109 ? 3.970 5.036 -5.776 1.00 83.06 109 CYS A N 1
ATOM 851 C CA . CYS A 1 109 ? 2.560 5.404 -5.917 1.00 83.06 109 CYS A CA 1
ATOM 852 C C . CYS A 1 109 ? 1.644 4.176 -5.919 1.00 83.06 109 CYS A C 1
ATOM 854 O O . CYS A 1 109 ? 0.637 4.163 -5.217 1.00 83.06 109 CYS A O 1
ATOM 856 N N . ILE A 1 110 ? 2.017 3.107 -6.623 1.00 83.31 110 ILE A N 1
ATOM 857 C CA . ILE A 1 110 ? 1.263 1.844 -6.637 1.00 83.31 110 ILE A CA 1
ATOM 858 C C . ILE A 1 110 ? 1.178 1.216 -5.251 1.00 83.31 110 ILE A C 1
ATOM 860 O O . ILE A 1 110 ? 0.141 0.661 -4.874 1.00 83.31 110 ILE A O 1
ATOM 864 N N . ARG A 1 111 ? 2.264 1.291 -4.477 1.00 81.88 111 ARG A N 1
ATOM 865 C CA . ARG A 1 111 ? 2.266 0.797 -3.102 1.00 81.88 111 ARG A CA 1
ATOM 866 C C . ARG A 1 111 ? 1.347 1.635 -2.220 1.00 81.88 111 ARG A C 1
ATOM 868 O O . ARG A 1 111 ? 0.506 1.080 -1.510 1.00 81.88 111 ARG A O 1
ATOM 875 N N . LEU A 1 112 ? 1.496 2.953 -2.292 1.00 72.25 112 LEU A N 1
ATOM 876 C CA . LEU A 1 112 ? 0.742 3.899 -1.481 1.00 72.25 112 LEU A CA 1
ATOM 877 C C . LEU A 1 112 ? -0.735 3.944 -1.874 1.00 72.25 112 LEU A C 1
ATOM 879 O O . LEU A 1 112 ? -1.564 4.185 -1.011 1.00 72.25 112 LEU A O 1
ATOM 883 N N . TYR A 1 113 ? -1.113 3.598 -3.104 1.00 72.12 113 TYR A N 1
ATOM 884 C CA . TYR A 1 113 ? -2.510 3.582 -3.553 1.00 72.12 113 TYR A CA 1
ATOM 885 C C . TYR A 1 113 ? -3.439 2.671 -2.735 1.00 72.12 113 TYR A C 1
ATOM 887 O O . TYR A 1 113 ? -4.649 2.857 -2.742 1.00 72.12 113 TYR A O 1
ATOM 895 N N . LYS A 1 114 ? -2.918 1.690 -1.991 1.00 64.38 114 LYS A N 1
ATOM 896 C CA . LYS A 1 114 ? -3.749 0.894 -1.063 1.00 64.38 114 LYS A CA 1
ATOM 897 C C . LYS A 1 114 ? -3.635 1.318 0.394 1.00 64.38 114 LYS A C 1
ATOM 899 O O . LYS A 1 114 ? -4.418 0.857 1.216 1.00 64.38 114 LYS A O 1
ATOM 904 N N . GLU A 1 115 ? -2.674 2.175 0.709 1.00 67.81 115 GLU A N 1
ATOM 905 C CA . GLU A 1 115 ? -2.394 2.654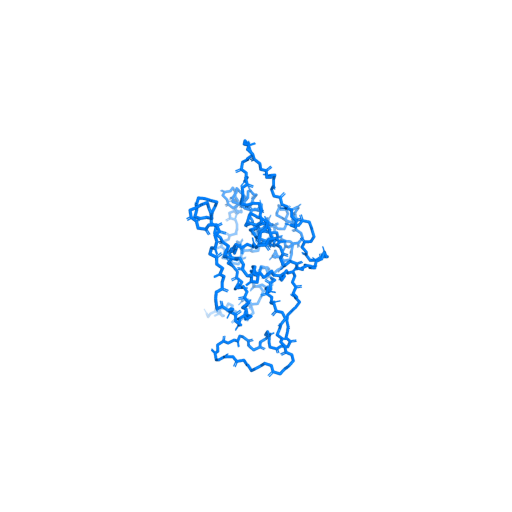 2.064 1.00 67.81 115 GLU A CA 1
ATOM 906 C C . GLU A 1 115 ? -2.767 4.138 2.241 1.00 67.81 115 GLU A C 1
ATOM 908 O O . GLU A 1 115 ? -2.866 4.606 3.373 1.00 67.81 115 GLU A O 1
ATOM 913 N N . TYR A 1 116 ? -3.060 4.860 1.149 1.00 72.75 116 TYR A N 1
ATOM 914 C CA . TYR A 1 116 ? -3.339 6.298 1.159 1.00 72.75 116 TYR A CA 1
ATOM 915 C C . TYR A 1 116 ? -4.563 6.641 1.994 1.00 72.75 116 TYR A C 1
ATOM 917 O O . TYR A 1 116 ? -4.533 7.642 2.695 1.00 72.75 116 TYR A O 1
ATOM 925 N N . HIS A 1 117 ? -5.596 5.791 1.988 1.00 71.44 117 HIS A N 1
ATOM 926 C CA . HIS A 1 117 ? -6.758 5.971 2.850 1.00 71.44 117 HIS A CA 1
ATOM 927 C C . HIS A 1 117 ? -6.343 6.052 4.321 1.00 71.44 117 HIS A C 1
ATOM 929 O O . HIS A 1 117 ? -6.738 6.983 5.003 1.00 71.44 117 HIS A O 1
ATOM 935 N N . GLY A 1 118 ? -5.477 5.154 4.801 1.00 69.19 118 GLY A N 1
ATOM 936 C CA . GLY A 1 118 ? -5.024 5.167 6.194 1.00 69.19 118 GLY A CA 1
ATOM 937 C C . GLY A 1 118 ? -4.152 6.374 6.553 1.00 69.19 118 GLY A C 1
ATOM 938 O O . GLY A 1 118 ? -4.197 6.829 7.692 1.00 69.19 118 GLY A O 1
ATOM 939 N N . ILE A 1 119 ? -3.373 6.902 5.602 1.00 74.06 119 ILE A N 1
ATOM 940 C CA . ILE A 1 119 ? -2.576 8.127 5.791 1.00 74.06 119 ILE A CA 1
ATOM 941 C C . ILE A 1 119 ? -3.492 9.354 5.799 1.00 74.06 119 ILE A C 1
ATOM 943 O O . ILE A 1 119 ? -3.409 10.173 6.704 1.00 74.06 119 ILE A O 1
ATOM 947 N N . PHE A 1 120 ? -4.408 9.445 4.837 1.00 79.56 120 PHE A N 1
ATOM 948 C CA . PHE A 1 120 ? -5.380 10.529 4.734 1.00 79.56 120 PHE A CA 1
ATOM 949 C C . PHE A 1 120 ? -6.309 10.567 5.951 1.00 79.56 120 PHE A C 1
ATOM 951 O O . PHE A 1 120 ? -6.519 11.614 6.551 1.00 79.56 120 PHE A O 1
ATOM 958 N N . TRP A 1 121 ? -6.805 9.409 6.395 1.00 84.00 121 TRP A N 1
ATOM 959 C CA . TRP A 1 121 ? -7.662 9.336 7.573 1.00 84.00 121 TRP A CA 1
ATOM 960 C C . TRP A 1 121 ? -6.949 9.791 8.847 1.00 84.00 121 TRP A C 1
ATOM 962 O O . TRP A 1 121 ? -7.629 10.247 9.757 1.00 84.00 121 TRP A O 1
ATOM 972 N N . GLN A 1 122 ? -5.616 9.706 8.951 1.00 78.62 122 GLN A N 1
ATOM 973 C CA . GLN A 1 122 ? -4.904 10.192 10.141 1.00 78.62 122 GLN A CA 1
ATOM 974 C C . GLN A 1 122 ? -5.079 11.694 10.369 1.00 78.62 122 GLN A C 1
ATOM 976 O O . GLN A 1 122 ? -5.115 12.105 11.529 1.00 78.62 122 GLN A O 1
ATOM 981 N N . GLU A 1 123 ? -5.247 12.487 9.306 1.00 85.12 123 GLU A N 1
ATOM 982 C CA . GLU A 1 123 ? -5.498 13.930 9.417 1.00 85.12 123 GLU A CA 1
ATOM 983 C C . GLU A 1 123 ? -6.790 14.230 10.188 1.00 85.12 123 GLU A C 1
ATOM 985 O O . GLU A 1 123 ? -6.861 15.227 10.897 1.00 85.12 123 GLU A O 1
ATOM 990 N N . GLU A 1 124 ? -7.765 13.320 10.142 1.00 86.75 124 GLU A N 1
ATOM 991 C CA . GLU A 1 124 ? -9.048 13.443 10.838 1.00 86.75 124 GLU A CA 1
ATOM 992 C C . GLU A 1 124 ? -9.106 12.611 12.133 1.00 86.75 124 GLU A C 1
ATOM 994 O O . GLU A 1 124 ? -9.610 13.060 13.165 1.00 86.75 124 GLU A O 1
ATOM 999 N N . ILE A 1 125 ? -8.550 11.394 12.116 1.00 85.81 125 ILE A N 1
ATOM 1000 C CA . ILE A 1 125 ? -8.528 10.464 13.254 1.00 85.81 125 ILE A CA 1
ATOM 1001 C C . ILE A 1 125 ? -7.727 11.045 14.420 1.00 85.81 125 ILE A C 1
ATOM 1003 O O . ILE A 1 125 ? -8.161 10.941 15.570 1.00 85.81 125 ILE A O 1
ATOM 1007 N N . ILE A 1 126 ? -6.546 11.617 14.155 1.00 83.69 126 ILE A N 1
ATOM 1008 C CA . ILE A 1 126 ? -5.661 12.102 15.221 1.00 83.69 126 ILE A CA 1
ATOM 1009 C C . ILE A 1 126 ? -6.335 13.254 15.986 1.00 83.69 126 ILE A C 1
ATOM 1011 O O . ILE A 1 126 ? -6.476 13.124 17.207 1.00 83.69 126 ILE A O 1
ATOM 1015 N N . PRO A 1 127 ? -6.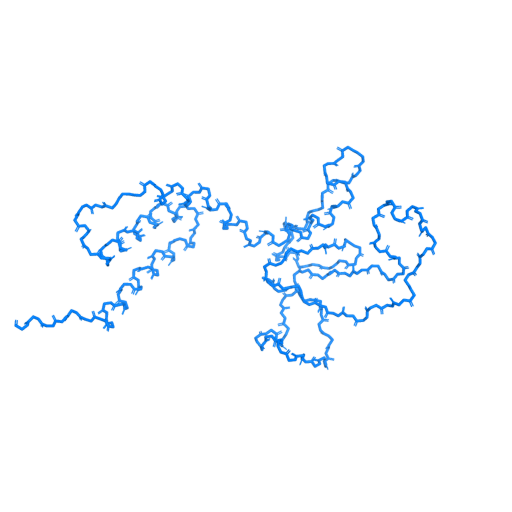838 14.322 15.330 1.00 90.38 127 PRO A N 1
ATOM 1016 C CA . PRO A 1 127 ? -7.586 15.364 16.028 1.00 90.38 127 PRO A CA 1
ATOM 1017 C C . PRO A 1 127 ? -8.860 14.842 16.696 1.00 90.38 127 PRO A C 1
ATOM 1019 O O . PRO A 1 127 ? -9.180 15.269 17.805 1.00 90.38 127 PRO A O 1
ATOM 1022 N N . PHE A 1 128 ? -9.569 13.890 16.075 1.00 92.44 128 PHE A N 1
ATOM 1023 C CA . PHE A 1 128 ? -10.754 13.266 16.669 1.00 92.44 128 PHE A CA 1
ATOM 1024 C C . PHE A 1 128 ? -10.448 12.653 18.040 1.00 92.44 128 PHE A C 1
ATOM 1026 O O . PHE A 1 128 ? -11.125 12.985 19.014 1.00 92.44 128 PHE A O 1
ATOM 1033 N N . PHE A 1 129 ? -9.424 11.800 18.138 1.00 89.56 129 PHE A N 1
ATOM 1034 C CA . PHE A 1 129 ? -9.067 11.151 19.402 1.00 89.56 129 PHE A CA 1
ATOM 1035 C C . PHE A 1 129 ? -8.444 12.122 20.407 1.00 89.56 129 PHE A C 1
ATOM 1037 O O . PHE A 1 129 ? -8.635 11.949 21.607 1.00 89.56 129 PHE A O 1
ATOM 1044 N N . GLN A 1 130 ? -7.740 13.157 19.946 1.00 89.38 130 GLN A N 1
ATOM 1045 C CA . GLN A 1 130 ? -7.218 14.204 20.829 1.00 89.38 130 GLN A CA 1
ATOM 1046 C C . GLN A 1 130 ? -8.330 15.076 21.434 1.00 89.38 130 GLN A C 1
ATOM 1048 O O . GLN A 1 130 ? -8.179 15.567 22.550 1.00 89.38 130 GLN A O 1
ATOM 1053 N N . ALA A 1 131 ? -9.443 15.267 20.721 1.00 92.75 131 ALA A N 1
ATOM 1054 C CA . ALA A 1 131 ? -10.544 16.137 21.137 1.00 92.75 131 ALA A CA 1
ATOM 1055 C C . ALA A 1 131 ? -11.716 15.398 21.805 1.00 92.75 131 ALA A C 1
ATOM 1057 O O . ALA A 1 131 ? -12.653 16.042 22.295 1.00 92.75 131 ALA A O 1
ATOM 1058 N N . ILE A 1 132 ? -11.724 14.064 21.781 1.00 92.25 132 ILE A N 1
ATOM 1059 C CA . ILE A 1 132 ? -12.863 13.300 22.275 1.00 92.25 132 ILE A CA 1
ATOM 1060 C C . ILE A 1 132 ? -13.019 13.457 23.789 1.00 92.25 132 ILE A C 1
ATOM 1062 O O . ILE A 1 132 ? -12.075 13.322 24.562 1.00 92.25 132 ILE A O 1
ATOM 1066 N N . ASN A 1 133 ? -14.251 13.730 24.210 1.00 92.75 133 ASN A N 1
ATOM 1067 C CA . ASN A 1 133 ? -14.630 13.816 25.610 1.00 92.75 133 ASN A CA 1
ATOM 1068 C C . ASN A 1 133 ? -15.788 12.860 25.850 1.00 92.75 133 ASN A C 1
ATOM 1070 O O . ASN A 1 133 ? -16.857 13.028 25.266 1.00 92.75 133 ASN A O 1
ATOM 1074 N N . LEU A 1 134 ? -15.562 11.869 26.708 1.00 93.56 134 LEU A N 1
ATOM 1075 C CA . LEU A 1 134 ? -16.598 10.931 27.114 1.00 93.56 134 LEU A CA 1
ATOM 1076 C C . LEU A 1 134 ? -17.409 11.524 28.277 1.00 93.56 134 LEU A C 1
ATOM 1078 O O . LEU A 1 134 ? -16.846 12.228 29.127 1.00 93.56 134 LEU A O 1
ATOM 1082 N N . PRO A 1 135 ? -18.723 11.270 28.337 1.00 93.69 135 PRO A N 1
ATOM 1083 C CA . PRO A 1 135 ? -19.560 11.793 29.400 1.00 93.69 135 PRO A CA 1
ATOM 1084 C C . PRO A 1 135 ? -19.231 11.124 30.747 1.00 93.69 135 PRO A C 1
ATOM 1086 O O . PRO A 1 135 ? -18.786 9.979 30.828 1.00 93.69 135 PRO A O 1
ATOM 1089 N N . LYS A 1 136 ? -19.394 11.885 31.839 1.00 92.75 136 LYS A N 1
ATOM 1090 C CA . LYS A 1 136 ? -18.908 11.523 33.191 1.00 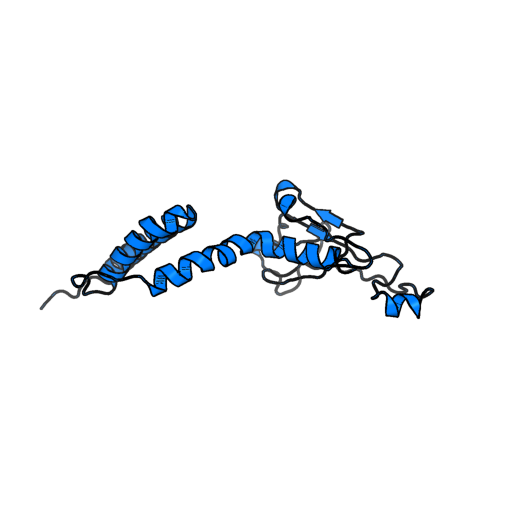92.75 136 LYS A CA 1
ATOM 1091 C C . LYS A 1 136 ? -19.627 10.322 33.820 1.00 92.75 136 LYS A C 1
ATOM 1093 O O . LYS A 1 136 ? -19.206 9.816 34.859 1.00 92.75 136 LYS A O 1
ATOM 1098 N N . ASP A 1 137 ? -20.751 9.924 33.248 1.00 92.56 137 ASP A N 1
ATOM 1099 C CA . ASP A 1 137 ? -21.554 8.768 33.631 1.00 92.56 137 ASP A CA 1
ATOM 1100 C C . ASP A 1 137 ? -21.023 7.448 33.048 1.00 92.56 137 ASP A C 1
ATOM 1102 O O . ASP A 1 137 ? -21.352 6.389 33.585 1.00 92.56 137 ASP A O 1
ATOM 1106 N N . CYS A 1 138 ? -20.138 7.496 32.045 1.00 91.75 138 CYS A N 1
ATOM 1107 C CA . CYS A 1 138 ? -19.372 6.339 31.583 1.00 91.75 138 CYS A CA 1
ATOM 1108 C C . CYS A 1 138 ? -18.302 5.972 32.622 1.00 91.75 138 CYS A C 1
ATOM 1110 O O . CYS A 1 138 ? -17.199 6.513 32.635 1.00 91.75 138 CYS A O 1
ATOM 1112 N N . LYS A 1 139 ? -18.649 5.061 33.537 1.00 93.50 139 LYS A N 1
ATOM 1113 C CA . LYS A 1 139 ? -17.822 4.691 34.702 1.00 93.50 139 LYS A CA 1
ATOM 1114 C C . LYS A 1 139 ? -17.105 3.352 34.552 1.00 93.50 139 LYS A C 1
ATOM 1116 O O . LYS A 1 139 ? -16.330 2.973 35.426 1.00 93.50 139 LYS A O 1
ATOM 1121 N N . THR A 1 140 ? -17.373 2.624 33.475 1.00 92.06 140 THR A N 1
ATOM 1122 C CA . THR A 1 140 ? -16.773 1.316 33.187 1.00 92.06 140 THR A CA 1
ATOM 1123 C C . THR A 1 140 ? -16.094 1.334 31.827 1.00 92.06 140 THR A C 1
ATOM 1125 O O . THR A 1 140 ? -16.459 2.123 30.954 1.00 92.06 140 THR A O 1
ATOM 1128 N N . VAL A 1 141 ? -15.120 0.443 31.629 1.00 88.75 141 VAL A N 1
ATOM 1129 C CA . VAL A 1 141 ? -14.422 0.307 30.342 1.00 88.75 141 VAL A CA 1
ATOM 1130 C C . VAL A 1 141 ? -15.422 -0.009 29.228 1.00 88.75 141 VAL A C 1
ATOM 1132 O O . VAL A 1 141 ? -15.360 0.618 28.176 1.00 88.75 141 VAL A O 1
ATOM 1135 N N . GLN A 1 142 ? -16.388 -0.896 29.486 1.00 91.50 142 GLN A N 1
ATOM 1136 C CA . GLN A 1 142 ? -17.455 -1.243 28.547 1.00 91.50 142 GLN A CA 1
ATOM 1137 C C . GLN A 1 142 ? -18.285 -0.024 28.136 1.00 91.50 142 GLN A C 1
ATOM 1139 O O . GLN A 1 142 ? -18.457 0.224 26.945 1.00 91.50 142 GLN A O 1
ATOM 1144 N N . GLN A 1 143 ? -18.748 0.780 29.103 1.00 92.62 143 GLN A N 1
ATOM 1145 C CA . GLN A 1 143 ? -19.511 2.001 28.816 1.00 92.62 143 GLN A CA 1
ATOM 1146 C C . GLN A 1 143 ? -18.691 3.003 28.002 1.00 92.62 143 GLN A C 1
ATOM 1148 O O . GLN A 1 143 ? -19.191 3.529 27.013 1.00 92.62 143 GLN A O 1
ATOM 1153 N N . CYS A 1 144 ? -17.422 3.219 28.365 1.00 92.62 144 CYS A N 1
ATOM 1154 C CA . CYS A 1 144 ? -16.527 4.093 27.609 1.00 92.62 144 CYS A CA 1
ATOM 1155 C C . CYS A 1 144 ? -16.328 3.606 26.169 1.00 92.62 144 CYS A C 1
ATOM 1157 O O . CYS A 1 144 ? -16.301 4.420 25.252 1.00 92.62 144 CYS A O 1
ATOM 1159 N N . TYR A 1 145 ? -16.196 2.295 25.960 1.00 91.94 145 TYR A N 1
ATOM 1160 C CA . TYR A 1 145 ? -15.969 1.715 24.636 1.00 91.94 145 TYR A CA 1
ATOM 1161 C C . TYR A 1 145 ? -17.220 1.785 23.754 1.00 91.94 145 TYR A C 1
ATOM 1163 O O . TYR A 1 145 ? -17.126 2.133 22.577 1.00 91.94 145 TYR A O 1
ATOM 1171 N N . ILE A 1 146 ? -18.398 1.529 24.333 1.00 95.06 146 ILE A N 1
ATOM 1172 C CA . ILE A 1 146 ? -19.683 1.701 23.647 1.00 95.06 146 ILE A CA 1
ATOM 1173 C C . ILE A 1 146 ? -19.895 3.172 23.292 1.00 95.06 146 ILE A C 1
ATOM 1175 O O . ILE A 1 146 ? -20.253 3.478 22.157 1.00 95.06 146 ILE A O 1
ATOM 1179 N N . GLU A 1 147 ? -19.638 4.101 24.208 1.00 96.12 147 GLU A N 1
ATOM 1180 C CA . GLU A 1 147 ? -19.807 5.524 23.915 1.00 96.12 147 GLU A CA 1
ATOM 1181 C C . GLU A 1 147 ? -18.805 6.012 22.862 1.00 96.12 147 GLU A C 1
ATOM 1183 O O . GLU A 1 147 ? -19.180 6.692 21.907 1.00 96.12 147 GLU A O 1
ATOM 1188 N N . LEU A 1 148 ? -17.547 5.570 22.950 1.00 94.75 148 LEU A N 1
ATOM 1189 C CA . LEU A 1 148 ? -16.543 5.812 21.920 1.00 94.75 148 LEU A CA 1
ATOM 1190 C C . LEU A 1 148 ? -16.997 5.284 20.553 1.00 94.75 148 LEU A C 1
ATOM 1192 O O . LEU A 1 148 ? -16.831 5.988 19.560 1.00 94.75 148 LEU A O 1
ATOM 1196 N N . SER A 1 149 ? -17.605 4.095 20.484 1.00 95.88 149 SER A N 1
ATOM 1197 C CA . SER A 1 149 ? -18.100 3.538 19.218 1.00 95.88 149 SER A CA 1
ATOM 1198 C C . SER A 1 149 ? -19.158 4.435 18.563 1.00 95.88 149 SER A C 1
ATOM 1200 O O . SER A 1 149 ? -19.120 4.637 17.351 1.00 95.88 149 SER A O 1
ATOM 1202 N N . LYS A 1 150 ? -20.036 5.075 19.351 1.00 96.56 150 LYS A N 1
ATOM 1203 C CA . LYS A 1 150 ? -21.018 6.044 18.837 1.00 96.56 150 LYS A CA 1
ATOM 1204 C C . LYS A 1 150 ? -20.331 7.275 18.256 1.00 96.56 150 LYS A C 1
ATOM 1206 O O . LYS A 1 150 ? -20.695 7.719 17.172 1.00 96.56 150 LYS A O 1
ATOM 1211 N N . HIS A 1 151 ? -19.317 7.803 18.945 1.00 94.94 151 HIS A N 1
ATOM 1212 C CA . HIS A 1 151 ? -18.526 8.927 18.444 1.00 94.94 151 HIS A CA 1
ATOM 1213 C C . HIS A 1 151 ? -17.746 8.572 17.172 1.00 94.94 151 HIS A C 1
ATOM 1215 O O . HIS A 1 151 ? -17.693 9.391 16.256 1.00 94.94 151 HIS A O 1
ATOM 1221 N N . VAL A 1 152 ? -17.165 7.369 17.098 1.00 94.62 152 VAL A N 1
ATOM 1222 C CA . VAL A 1 152 ? -16.498 6.850 15.892 1.00 94.62 152 VAL A CA 1
ATOM 1223 C C . VAL A 1 152 ? -17.497 6.778 14.740 1.00 94.62 152 VAL A C 1
ATOM 1225 O O . VAL A 1 152 ? -17.208 7.291 13.664 1.00 94.62 152 VAL A O 1
ATOM 1228 N N . LYS A 1 153 ? -18.694 6.232 14.973 1.00 96.19 153 LYS A N 1
ATOM 1229 C CA . LYS A 1 153 ? -19.740 6.125 13.951 1.00 96.19 153 LYS A CA 1
ATOM 1230 C C . LYS A 1 153 ? -20.220 7.491 13.459 1.00 96.19 153 LYS A C 1
ATOM 1232 O O . LYS A 1 153 ? -20.235 7.743 12.263 1.00 96.19 153 LYS A O 1
ATOM 1237 N N . ASP A 1 154 ? -20.554 8.406 14.369 1.00 95.00 154 ASP A N 1
ATOM 1238 C CA . ASP A 1 154 ? -21.068 9.729 13.991 1.00 95.00 154 ASP A CA 1
ATOM 1239 C C . ASP A 1 154 ? -20.005 10.616 13.324 1.00 95.00 154 ASP A C 1
ATOM 1241 O O . ASP A 1 154 ? -20.307 11.331 12.367 1.00 95.00 154 ASP A O 1
ATOM 1245 N N . LYS A 1 155 ? -18.762 10.610 13.815 1.00 93.06 155 LYS A N 1
ATOM 1246 C CA . LYS A 1 155 ? -17.720 11.508 13.296 1.00 93.06 155 LYS A CA 1
ATOM 1247 C C . LYS A 1 155 ? -16.909 10.870 12.176 1.00 93.06 155 LYS A C 1
ATOM 1249 O O . LYS A 1 155 ? -16.832 11.445 11.096 1.00 93.06 155 LYS A O 1
ATOM 1254 N N . LEU A 1 156 ? -16.332 9.694 12.414 1.00 93.31 156 LEU A N 1
ATOM 1255 C CA . LEU A 1 156 ? -15.448 9.036 11.449 1.00 93.31 156 LEU A CA 1
ATOM 1256 C C . LEU A 1 156 ? -16.224 8.263 10.371 1.00 93.31 156 LEU A C 1
ATOM 1258 O O . LEU A 1 156 ? -15.732 8.149 9.254 1.00 93.31 156 LEU A O 1
ATOM 1262 N N . GLY A 1 157 ? -17.457 7.813 10.639 1.00 92.25 157 GLY A N 1
ATOM 1263 C CA . GLY A 1 157 ? -18.326 7.198 9.617 1.00 92.25 157 GLY A CA 1
ATOM 1264 C C . GLY A 1 157 ? -18.619 8.121 8.427 1.00 92.25 157 GLY A C 1
ATOM 1265 O O . GLY A 1 157 ? -18.794 7.660 7.303 1.00 92.25 157 GLY A O 1
ATOM 1266 N N . LYS A 1 158 ? -18.565 9.446 8.632 1.00 92.50 158 LYS A N 1
ATOM 1267 C CA . LYS A 1 158 ? -18.690 10.450 7.558 1.00 92.50 158 LYS A CA 1
ATOM 1268 C C . LYS A 1 158 ? -17.479 10.486 6.615 1.00 92.50 158 LYS A C 1
ATOM 1270 O O . LYS A 1 158 ? -17.593 11.042 5.527 1.00 92.50 158 LYS A O 1
ATOM 1275 N N . ILE A 1 159 ? -16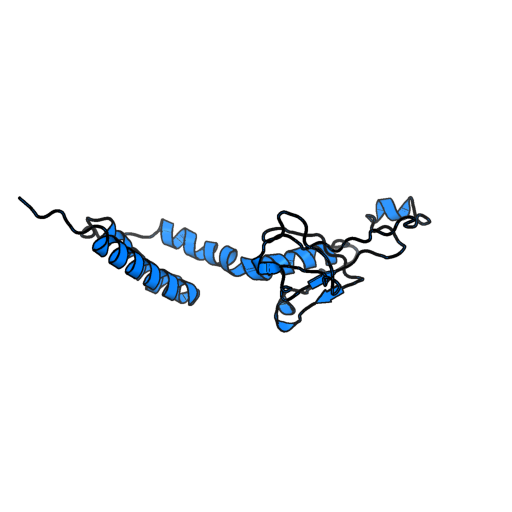.339 9.932 7.033 1.00 88.88 159 ILE A N 1
ATOM 1276 C CA . ILE A 1 159 ? -15.088 9.905 6.264 1.00 88.88 159 ILE A CA 1
ATOM 1277 C C . ILE A 1 159 ? -15.065 8.689 5.337 1.00 88.88 159 ILE A C 1
ATOM 1279 O O . ILE A 1 159 ? -14.740 8.819 4.160 1.00 88.88 159 ILE A O 1
ATOM 1283 N N . ASP A 1 160 ? -15.390 7.508 5.868 1.00 90.81 160 ASP A N 1
ATOM 1284 C CA . ASP A 1 160 ? -15.422 6.254 5.116 1.00 90.81 160 ASP A CA 1
ATOM 1285 C C . ASP A 1 160 ? -16.309 5.212 5.816 1.00 90.81 160 ASP A C 1
ATOM 1287 O O . ASP A 1 160 ? -16.282 5.077 7.043 1.00 90.81 160 ASP A O 1
ATOM 1291 N N . GLY A 1 161 ? -17.042 4.412 5.034 1.00 90.75 161 GLY A N 1
ATOM 1292 C CA . GLY A 1 161 ? -17.927 3.359 5.554 1.00 90.75 161 GLY A CA 1
ATOM 1293 C C . GLY A 1 161 ? -17.202 2.233 6.307 1.00 90.75 161 GLY A C 1
ATOM 1294 O O . GLY A 1 161 ? -17.836 1.418 6.981 1.00 90.75 161 GLY A O 1
ATOM 1295 N N . TYR A 1 162 ? -15.870 2.162 6.238 1.00 88.94 162 TYR A N 1
ATOM 1296 C CA . TYR A 1 162 ? -15.058 1.339 7.130 1.00 88.94 162 TYR A CA 1
ATOM 1297 C C . TYR A 1 162 ? -15.300 1.680 8.607 1.00 88.94 162 TYR A C 1
ATOM 1299 O O . TYR A 1 162 ? -15.383 0.768 9.430 1.00 88.94 162 TYR A O 1
ATOM 1307 N N . PHE A 1 163 ? -15.451 2.962 8.955 1.00 94.25 163 PHE A N 1
ATOM 1308 C CA . PHE A 1 163 ? -15.619 3.379 10.350 1.00 94.25 163 PHE A CA 1
ATOM 1309 C C . PHE A 1 163 ? -16.992 3.025 10.920 1.00 94.25 163 PHE A C 1
ATOM 1311 O O . PHE A 1 163 ? -17.087 2.760 12.117 1.00 94.25 163 PHE A O 1
ATOM 1318 N N . ASP A 1 164 ? -18.025 2.914 10.080 1.00 94.75 164 ASP A N 1
ATOM 1319 C CA . ASP A 1 164 ? -19.314 2.354 10.499 1.00 94.75 164 ASP A CA 1
ATOM 1320 C C . ASP A 1 164 ? -19.157 0.896 10.937 1.00 94.75 164 ASP A C 1
ATOM 1322 O O . ASP A 1 164 ? -19.595 0.511 12.021 1.00 94.75 164 ASP A O 1
ATOM 1326 N N . LYS A 1 165 ? -18.449 0.099 10.126 1.00 94.62 165 LYS A N 1
ATOM 1327 C CA . LYS A 1 165 ? -18.152 -1.306 10.441 1.00 94.62 165 LYS A CA 1
ATOM 1328 C C . LYS A 1 165 ? -17.257 -1.435 11.668 1.00 94.62 165 LYS A C 1
ATOM 1330 O O . LYS A 1 165 ? -17.451 -2.350 12.462 1.00 94.62 165 LYS A O 1
ATOM 1335 N N . LEU A 1 166 ? -16.279 -0.541 11.823 1.00 92.12 166 LEU A N 1
ATOM 1336 C CA . LEU A 1 166 ? -15.416 -0.500 13.001 1.00 92.12 166 LEU A CA 1
ATOM 1337 C C . LEU A 1 166 ? -16.236 -0.230 14.264 1.00 92.12 166 LEU A C 1
ATOM 1339 O O . LEU A 1 166 ? -16.076 -0.951 15.242 1.00 92.12 166 LEU A O 1
ATOM 1343 N N . ALA A 1 167 ? -17.122 0.767 14.237 1.00 95.62 167 ALA A N 1
ATOM 1344 C CA . ALA A 1 167 ? -17.986 1.081 15.368 1.00 95.62 167 ALA A CA 1
ATOM 1345 C C . ALA A 1 167 ? -18.890 -0.102 15.743 1.00 95.62 167 ALA A C 1
ATOM 1347 O O . ALA A 1 167 ? -18.972 -0.453 16.918 1.00 95.62 167 ALA A O 1
ATOM 1348 N N . ASP A 1 168 ? -19.499 -0.765 14.756 1.00 95.75 168 ASP A N 1
ATOM 1349 C CA . ASP A 1 168 ? -20.320 -1.955 15.002 1.00 95.75 168 ASP A CA 1
ATOM 1350 C C . ASP A 1 168 ? -19.481 -3.093 15.609 1.00 95.75 168 ASP A C 1
ATOM 1352 O O . ASP A 1 168 ? -19.873 -3.694 16.610 1.00 95.75 168 ASP A O 1
ATOM 1356 N N . ALA A 1 169 ? -18.273 -3.329 15.086 1.00 94.06 169 ALA A N 1
ATOM 1357 C CA . ALA A 1 169 ? -17.353 -4.330 15.623 1.00 94.06 169 ALA A CA 1
ATOM 1358 C C . ALA A 1 169 ? -16.900 -4.020 17.062 1.00 94.06 169 ALA A C 1
ATOM 1360 O O . ALA A 1 169 ? -16.736 -4.943 17.860 1.00 94.06 169 ALA A O 1
ATOM 1361 N N . MET A 1 170 ? -16.720 -2.743 17.419 1.00 95.31 170 MET A N 1
ATOM 1362 C CA . MET A 1 170 ? -16.401 -2.329 18.790 1.00 95.31 170 MET A CA 1
ATOM 1363 C C . MET A 1 170 ? -17.523 -2.691 19.767 1.00 95.31 170 MET A C 1
ATOM 1365 O O . MET A 1 170 ? -17.234 -3.145 20.874 1.00 95.31 170 MET A O 1
ATOM 1369 N N . VAL A 1 171 ? -18.789 -2.530 19.364 1.00 96.06 171 VAL A N 1
ATOM 1370 C CA . VAL A 1 171 ? -19.946 -2.943 20.174 1.00 96.06 171 VAL A CA 1
ATOM 1371 C C . VAL A 1 171 ? -19.985 -4.462 20.306 1.00 96.06 171 VAL A C 1
ATOM 1373 O O . VAL A 1 171 ? -20.016 -4.974 21.424 1.00 96.06 171 VAL A O 1
ATOM 1376 N N . THR A 1 172 ? -19.881 -5.186 19.187 1.00 95.00 172 THR A N 1
ATOM 1377 C CA . THR A 1 172 ? -19.872 -6.658 19.184 1.00 95.00 172 THR A CA 1
ATOM 1378 C C . THR A 1 172 ? -18.756 -7.228 20.061 1.00 95.00 172 THR A C 1
ATOM 1380 O O . THR A 1 172 ? -18.948 -8.239 20.735 1.00 95.00 172 THR A O 1
ATOM 1383 N N . TRP A 1 173 ? -17.587 -6.581 20.097 1.00 90.38 173 TRP A N 1
ATOM 1384 C CA . TRP A 1 173 ? -16.487 -6.989 20.967 1.00 90.38 173 TRP A CA 1
ATOM 1385 C C . TRP A 1 173 ? -16.850 -6.903 22.454 1.00 90.38 173 TRP A C 1
ATOM 1387 O O . TRP A 1 173 ? -16.536 -7.821 23.210 1.00 90.38 173 TRP A O 1
ATOM 1397 N N . ILE A 1 174 ? -17.525 -5.830 22.880 1.00 92.88 174 ILE A N 1
ATOM 1398 C CA . ILE A 1 174 ? -17.969 -5.671 24.272 1.00 92.88 174 ILE A CA 1
ATOM 1399 C C . ILE A 1 174 ? -19.051 -6.691 24.626 1.00 92.88 174 ILE A C 1
ATOM 1401 O O . ILE A 1 174 ? -18.968 -7.318 25.677 1.00 92.88 174 ILE A O 1
ATOM 1405 N N . GLU A 1 175 ? -20.008 -6.930 23.731 1.00 92.12 175 GLU A N 1
ATOM 1406 C CA . GLU A 1 175 ? -21.037 -7.959 23.928 1.00 92.12 175 GLU A CA 1
ATOM 1407 C C . GLU A 1 175 ? -20.417 -9.357 24.083 1.00 92.12 175 GLU A C 1
ATOM 1409 O O . GLU A 1 175 ? -20.771 -10.113 24.991 1.00 92.12 175 GLU A O 1
ATOM 1414 N N . ALA A 1 176 ? -19.445 -9.692 23.229 1.00 91.81 176 ALA A N 1
ATOM 1415 C CA . ALA A 1 176 ? -18.706 -10.945 23.323 1.00 91.81 176 ALA A CA 1
ATOM 1416 C C . ALA A 1 176 ? -17.889 -11.030 24.621 1.00 91.81 176 ALA A C 1
ATOM 1418 O O . ALA A 1 176 ? -17.849 -12.082 25.262 1.00 91.81 176 ALA A O 1
ATOM 1419 N N . TRP A 1 177 ? -17.256 -9.928 25.029 1.00 89.25 177 TRP A N 1
ATOM 1420 C CA . TRP A 1 177 ? -16.500 -9.855 26.274 1.00 89.25 177 TRP A CA 1
ATOM 1421 C C . TRP A 1 177 ? -17.381 -10.112 27.496 1.00 89.25 177 TRP A C 1
ATOM 1423 O O . TRP A 1 177 ? -17.011 -10.933 28.336 1.00 89.25 177 TRP A O 1
ATOM 1433 N N . ASP A 1 178 ? -18.537 -9.455 27.586 1.00 91.19 178 ASP A N 1
ATOM 1434 C CA . ASP A 1 178 ? -19.456 -9.593 28.718 1.00 91.19 178 ASP A CA 1
ATOM 1435 C C . ASP A 1 178 ? -20.079 -10.996 28.774 1.00 91.19 178 ASP A C 1
ATOM 1437 O O . ASP A 1 178 ? -20.259 -11.551 29.859 1.00 91.19 178 ASP A O 1
ATOM 1441 N N . HIS A 1 179 ? -20.332 -11.623 27.619 1.00 91.56 179 HIS A N 1
ATOM 1442 C CA . HIS A 1 179 ? -20.764 -13.021 27.559 1.00 91.56 179 HIS A CA 1
ATOM 1443 C C . HIS A 1 179 ? -19.686 -13.972 28.109 1.00 91.56 179 HIS A C 1
ATOM 1445 O O . HIS A 1 179 ? -19.991 -14.882 28.879 1.00 91.56 179 HIS A O 1
ATOM 1451 N N . LEU A 1 180 ? -18.417 -13.759 27.752 1.00 91.38 180 LEU A N 1
ATOM 1452 C CA . LEU A 1 180 ? -17.310 -14.596 28.228 1.00 91.38 180 LEU A CA 1
ATOM 1453 C C . LEU A 1 180 ? -16.907 -14.299 29.682 1.00 91.38 180 LEU A C 1
ATOM 1455 O O . LEU A 1 180 ? -16.324 -15.161 30.339 1.00 91.38 180 LEU A O 1
ATOM 1459 N N . ASN A 1 181 ? -17.216 -13.104 30.188 1.00 89.44 181 ASN A N 1
ATOM 1460 C CA . ASN A 1 181 ? -16.828 -12.632 31.516 1.00 89.44 181 ASN A CA 1
ATOM 1461 C C . ASN A 1 181 ? -18.045 -12.106 32.295 1.00 89.44 181 ASN A C 1
ATOM 1463 O O . ASN A 1 181 ? -18.104 -10.912 32.609 1.00 89.44 181 ASN A O 1
ATOM 1467 N N . PRO A 1 182 ? -19.018 -12.971 32.634 1.00 85.00 182 PRO A N 1
ATOM 1468 C CA . PRO A 1 182 ? -20.204 -12.538 33.353 1.00 85.00 182 PRO A CA 1
ATOM 1469 C C . PRO A 1 182 ? -19.823 -11.944 34.722 1.00 85.00 182 PRO A C 1
ATOM 1471 O O . PRO A 1 182 ? -18.855 -12.397 35.350 1.00 85.00 182 PRO A O 1
ATOM 1474 N N . PRO A 1 183 ? -20.581 -10.950 35.226 1.00 76.69 183 PRO A N 1
ATOM 1475 C CA . PRO A 1 183 ? -20.343 -10.401 36.551 1.00 76.69 183 PRO A CA 1
ATOM 1476 C C . PRO A 1 183 ? -20.370 -11.525 37.589 1.00 76.69 183 PRO A C 1
ATOM 1478 O O . PRO A 1 183 ? -21.269 -12.369 37.580 1.00 76.69 183 PRO A O 1
ATOM 1481 N N . LYS A 1 184 ? -19.393 -11.541 38.503 1.00 73.00 184 LYS A N 1
ATOM 1482 C CA . LYS A 1 184 ? -19.424 -12.479 39.631 1.00 73.00 184 LYS A CA 1
ATOM 1483 C C . LYS A 1 184 ? -20.723 -12.259 40.403 1.00 73.00 184 LYS A C 1
ATOM 1485 O O . LYS A 1 184 ? -21.005 -11.130 40.801 1.00 73.00 184 LYS A O 1
ATOM 1490 N N . ALA A 1 185 ? -21.489 -13.331 40.607 1.00 62.88 185 ALA A N 1
ATOM 1491 C CA . ALA A 1 185 ? -22.671 -13.292 41.454 1.00 62.88 185 ALA A CA 1
ATOM 1492 C C . ALA A 1 185 ? -22.273 -12.725 42.823 1.00 62.88 185 ALA A C 1
ATOM 1494 O O . ALA A 1 185 ? -21.340 -13.220 43.457 1.00 62.88 185 ALA A O 1
ATOM 1495 N N . SER A 1 186 ? -22.937 -11.650 43.234 1.00 55.09 186 SER A N 1
ATOM 1496 C CA . SER A 1 186 ? -22.763 -11.060 44.556 1.00 55.09 186 SER A CA 1
ATOM 1497 C C . SER A 1 186 ? -23.216 -12.075 45.606 1.00 55.09 186 SER A C 1
ATOM 1499 O O . SER A 1 186 ? -24.406 -12.385 45.671 1.00 55.09 186 SER A O 1
ATOM 1501 N N . SER A 1 187 ? -22.258 -12.617 46.361 1.00 45.72 187 SER A N 1
ATOM 1502 C CA . SER A 1 187 ? -22.480 -13.396 47.585 1.00 45.72 187 SER A CA 1
ATOM 1503 C C . SER A 1 187 ? -22.956 -12.512 48.725 1.00 45.72 187 SER A C 1
ATOM 1505 O O . SER A 1 187 ? -22.345 -11.425 48.866 1.00 45.72 187 SER A O 1
#

Foldseek 3Di:
DKAWDDDDPPDDDDPPDDPVCVVDDPHFKDADDDPWDDPDDPVVCVVCVPHTDPDDDPDTDIDDQPDQDAGDPPRMDGDCVLQVVLQFFADADPPGPCHPRRRSSSSRSSNCVVVVLVVVCCVVVVVLVVPDDDDPVQPDPLSRQLSVLVSQCVRVCVVDVVSVVVSVVSNVVSVVVCVVPPPDPDD

Sequence (187 aa):
MNLCMLLIDGADYVRGYPFSLREGVPTAVSHGLWLNIPDYDAPTQLVKPLERNTRYVDAVMTIPKGTLFPMCGMNLAFDRDLIGPAMYFGLMGDGQPIGRYDDMWTGWCIRLYKEYHGIFWQEEIIPFFQAINLPKDCKTVQQCYIELSKHVKDKLGKIDGYFDKLADAMVTWIEAWDHLNPPKASS